Protein AF-0000000078789171 (afdb_homodimer)

Organism: NCBI:txid997887

Radius of gyration: 24.93 Å; Cα contacts (8 Å, |Δi|>4): 559; chains: 2; bounding box: 78×64×75 Å

Sequence (296 aa):
MAINYVVTKKVDTTKGETNVRYYATTRALQKKPVDSAEIARQLAEKSSLQDGDVMSVLVQLSGVIAEHLHQGRTVSIDGLGNFFPTITSKGVEKPEECTADKVWVARIGFKSAPAFLKKIRMKTKFLSIQLREQKKANTQKKNTPGNIMAINYVVTKKVDTTKGETNVRYYATTRALQKKPVDSAEIARQLAEKSSLQDGDVMSVLVQLSGVIAEHLHQGRTVSIDGLGNFFPTITSKGVEKPEECTADKVWVARIGFKSAPAFLKKIRMKTKFLSIQLREQKKANTQKKNTPGNI

Secondary structure (DSSP, 8-state):
-EEEEEEEEEEE-TTSS-EEEEEEEE-S-----B-HHHHHHHHHHTSSS-HHHHHHHHHHHHHHHHHHHTTT--EEETTTEEEEEEEEE--BSSGGG--GGGEEEEEEEEEE-HHHHHHHHHH-EEEESHHHHHHHHHHHHHTS----/-EEEEEEEEEEE-TTSS-EEEEEEEE-S-----B-HHHHHHHHHHTSSS-HHHHHHHHHHHHHHHHHHHTTT--EEETTTEEEEEEEEE--BSSGGG--GGGEEEEEEEEEE-HHHHHHHHHH-EEEESHHHHHHHHHHHHHTS----

Foldseek 3Di:
DAQEWEKDWDWDCPVVDTDIDIDIDRDPPDDDDDDLLNVLVVVVVVDVDDSVVSSVCVVCVVVVCVVQQVVQDWDDDPQFWIKHWDKDFDDDDDPVPTDPVGMDTPDIDTDTDPVNVVVCVVPHHYDYPVVVVVVVVVVVVVPPPPDD/DAQEWEKDWDWDCPVVDTDIDIDIDRDDDDDDDDDLQNVLCVVVVVDVDDSVVSSVCVVCVVVVCVVQQVVQDWDDDPQFWIKHWDKDFDDDDDPVPTDPVGMDTPDIDTDTDPVNVVVCVVPHHYDYPVVVVVVVVVVVVVPPPPDD

pLDDT: mean 85.46, std 16.35, range [28.69, 97.69]

Solvent-accessible surface area (backbone atoms only — not comparable to full-atom values): 15828 Å² total; per-residue (Å²): 109,49,27,52,28,33,78,42,83,42,79,43,56,84,81,78,47,81,43,66,34,21,29,44,34,68,50,71,86,56,48,77,64,42,46,41,66,60,51,18,44,55,49,19,73,74,47,96,48,50,46,69,58,42,40,49,50,53,49,48,43,34,58,59,52,40,62,41,31,25,41,41,17,36,41,34,41,56,61,38,26,35,38,31,64,34,48,32,42,58,74,27,82,44,66,87,68,61,44,58,91,49,47,46,66,71,45,58,42,54,46,59,26,68,70,41,52,49,56,27,49,74,63,42,40,61,41,65,51,58,65,50,52,52,51,50,52,56,56,54,63,64,64,56,75,77,83,124,108,48,26,55,31,34,79,43,83,43,79,43,56,85,81,79,47,81,43,68,33,22,29,44,33,67,59,78,90,62,50,77,64,42,45,42,68,59,50,18,46,55,50,19,74,74,48,96,47,49,44,69,59,42,40,50,52,54,49,48,44,34,58,60,53,38,64,42,31,25,40,40,18,37,41,34,40,56,63,38,26,35,38,32,63,36,48,32,43,58,73,27,82,44,66,87,68,61,43,57,90,47,47,47,66,69,46,58,43,56,48,59,28,67,70,41,51,50,56,28,50,74,63,40,40,60,40,65,52,59,65,50,51,53,51,49,51,55,56,56,63,64,65,56,73,76,83,127

Nearest PDB structures (foldseek):
  5lvt-assembly2_B  TM=7.810E-01  e=2.589E-05  Lactococcus lactis subsp. lactis Il1403
  6n2l-assembly1_A-2  TM=8.185E-01  e=1.361E-04  Burkholderia ambifaria MC40-6
  1p78-assembly1_B  TM=7.769E-01  e=1.873E-04  Anabaena sp.
  1hue-assembly1_B  TM=7.253E-01  e=1.987E-03  Geobacillus stearothermophilus
  3rhi-assembly1_B  TM=7.033E-01  e=2.565E-03  Bacillus anthracis str. Sterne

Structure (mmCIF, N/CA/C/O backbone):
data_AF-0000000078789171-model_v1
#
loop_
_entity.id
_entity.type
_entity.pdbx_description
1 polymer 'HU domain-containing protein'
#
loop_
_atom_site.group_PDB
_atom_site.id
_atom_site.type_symbol
_atom_site.label_atom_id
_atom_site.label_alt_id
_atom_site.label_comp_id
_atom_site.label_asym_id
_atom_site.label_entity_id
_atom_site.label_seq_id
_atom_site.pdbx_PDB_ins_code
_atom_site.Cartn_x
_atom_site.Cartn_y
_atom_site.Cartn_z
_atom_site.occupancy
_atom_site.B_iso_or_equiv
_atom_site.auth_seq_id
_atom_site.auth_comp_id
_atom_site.auth_asym_id
_atom_site.auth_atom_id
_atom_site.pdbx_PDB_model_num
ATOM 1 N N . MET A 1 1 ? 21.859 -1.456 -10.164 1 76.5 1 MET A N 1
ATOM 2 C CA . MET A 1 1 ? 20.969 -0.372 -10.586 1 76.5 1 MET A CA 1
ATOM 3 C C . MET A 1 1 ? 20.531 0.466 -9.391 1 76.5 1 MET A C 1
ATOM 5 O O . MET A 1 1 ? 20.578 0.003 -8.25 1 76.5 1 MET A O 1
ATOM 9 N N . ALA A 1 2 ? 20.422 1.861 -9.578 1 85.06 2 ALA A N 1
ATOM 10 C CA . ALA A 1 2 ? 20.219 2.799 -8.477 1 85.06 2 ALA A CA 1
ATOM 11 C C . ALA A 1 2 ? 18.859 3.502 -8.594 1 85.06 2 ALA A C 1
ATOM 13 O O . ALA A 1 2 ? 18.281 3.557 -9.68 1 85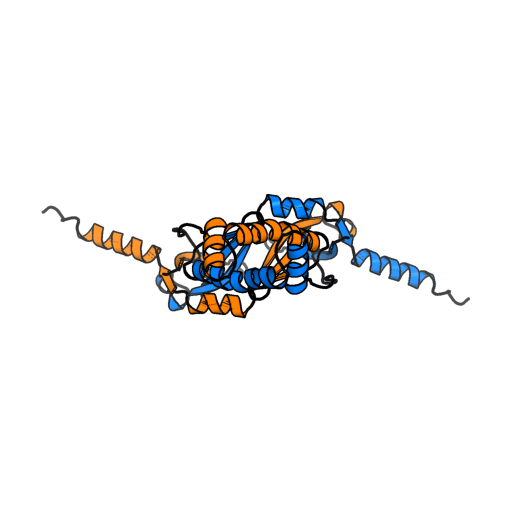.06 2 ALA A O 1
ATOM 14 N N . ILE A 1 3 ? 18.328 3.854 -7.516 1 89 3 ILE A N 1
ATOM 15 C CA . ILE A 1 3 ? 17.156 4.723 -7.477 1 89 3 ILE A CA 1
ATOM 16 C C . ILE A 1 3 ? 17.594 6.184 -7.57 1 89 3 ILE A C 1
ATOM 18 O O . ILE A 1 3 ? 18.453 6.633 -6.797 1 89 3 ILE A O 1
ATOM 22 N N . ASN A 1 4 ? 16.953 6.836 -8.469 1 86.81 4 ASN A N 1
ATOM 23 C CA . ASN A 1 4 ? 17.266 8.25 -8.633 1 86.81 4 ASN A CA 1
ATOM 24 C C . ASN A 1 4 ? 16.5 9.117 -7.625 1 86.81 4 ASN A C 1
ATOM 26 O O . ASN A 1 4 ? 15.336 8.859 -7.336 1 86.81 4 ASN A O 1
ATOM 30 N N . TYR A 1 5 ? 17.281 10.133 -7.18 1 88.62 5 TYR A N 1
ATOM 31 C CA . TYR A 1 5 ? 16.609 11.047 -6.27 1 88.62 5 TYR A CA 1
ATOM 32 C C . TYR A 1 5 ? 16.984 12.492 -6.562 1 88.62 5 TYR A C 1
ATOM 34 O O . TYR A 1 5 ? 18 12.758 -7.203 1 88.62 5 TYR A O 1
ATOM 42 N N . VAL A 1 6 ? 16.047 13.406 -6.184 1 88.31 6 VAL A N 1
ATOM 43 C CA . VAL A 1 6 ? 16.281 14.844 -6.25 1 88.31 6 VAL A CA 1
ATOM 44 C C . VAL A 1 6 ? 16.172 15.453 -4.852 1 88.31 6 VAL A C 1
ATOM 46 O O . VAL A 1 6 ? 15.523 14.883 -3.971 1 88.31 6 VAL A O 1
ATOM 49 N N . VAL A 1 7 ? 16.891 16.547 -4.746 1 90.06 7 VAL A N 1
ATOM 50 C CA . VAL A 1 7 ? 16.859 17.234 -3.455 1 90.06 7 VAL A CA 1
ATOM 51 C C . VAL A 1 7 ? 15.789 18.312 -3.461 1 90.06 7 VAL A C 1
ATOM 53 O O . VAL A 1 7 ? 15.734 19.141 -4.367 1 90.06 7 VAL A O 1
ATOM 56 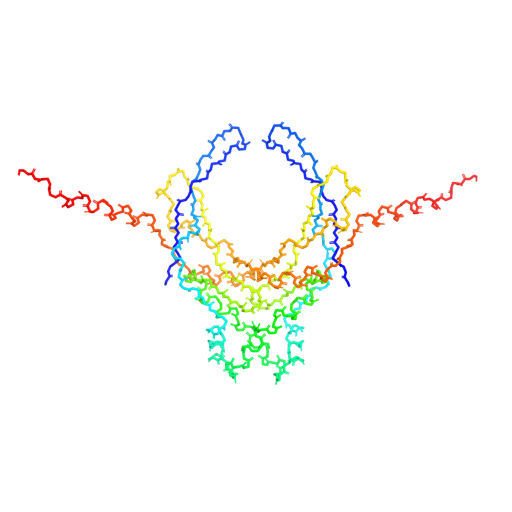N N . THR A 1 8 ? 14.891 18.203 -2.436 1 90.88 8 THR A N 1
ATOM 57 C CA . THR A 1 8 ? 13.773 19.141 -2.357 1 90.88 8 THR A CA 1
ATOM 58 C C . THR A 1 8 ? 13.805 19.906 -1.041 1 90.88 8 THR A C 1
ATOM 60 O O . THR A 1 8 ? 14.195 19.359 -0.006 1 90.88 8 THR A O 1
ATOM 63 N N . LYS A 1 9 ? 13.359 21.156 -1.146 1 90.25 9 LYS A N 1
ATOM 64 C CA . LYS A 1 9 ? 13.297 22.047 0.007 1 90.25 9 LYS A CA 1
ATOM 65 C C . LYS A 1 9 ? 11.969 21.906 0.744 1 90.25 9 LYS A C 1
ATOM 67 O O . LYS A 1 9 ? 10.906 21.891 0.122 1 90.25 9 LYS A O 1
ATOM 72 N N . LYS A 1 10 ? 12.102 21.688 2.047 1 89.25 10 LYS A N 1
ATOM 73 C CA . LYS A 1 10 ? 10.914 21.672 2.893 1 89.25 10 LYS A CA 1
ATOM 74 C C . LYS A 1 10 ? 10.914 22.844 3.871 1 89.25 10 LYS A C 1
ATOM 76 O O . LYS A 1 10 ? 11.898 23.047 4.586 1 89.25 10 LYS A O 1
ATOM 81 N N . VAL A 1 11 ? 9.844 23.578 3.875 1 88.62 11 VAL A N 1
ATOM 82 C CA . VAL A 1 11 ? 9.727 24.734 4.754 1 88.62 11 VAL A CA 1
ATOM 83 C C . VAL A 1 11 ? 8.719 24.438 5.863 1 88.62 11 VAL A C 1
ATOM 85 O O . VAL A 1 11 ? 7.566 24.109 5.586 1 88.62 11 VAL A O 1
ATOM 88 N N . ASP A 1 12 ? 9.18 24.422 7.02 1 81.31 12 ASP A N 1
ATOM 89 C CA . ASP A 1 12 ? 8.328 24.188 8.18 1 81.31 12 ASP A CA 1
ATOM 90 C C . ASP A 1 12 ? 8.133 25.484 8.977 1 81.31 12 ASP A C 1
ATOM 92 O O . ASP A 1 12 ? 9.086 26.031 9.516 1 81.31 12 ASP A O 1
ATOM 96 N N . THR A 1 13 ? 6.855 25.969 9.117 1 79.44 13 THR A N 1
ATOM 97 C CA . THR A 1 13 ? 6.551 27.234 9.797 1 79.44 13 THR A CA 1
ATOM 98 C C . THR A 1 13 ? 5.715 26.969 11.047 1 79.44 13 THR A C 1
ATOM 100 O O . THR A 1 13 ? 5.129 27.906 11.609 1 79.44 13 THR A O 1
ATOM 103 N N . THR A 1 14 ? 5.547 25.766 11.367 1 71.69 14 THR A N 1
ATOM 104 C CA . THR A 1 14 ? 4.617 25.406 12.43 1 71.69 14 THR A CA 1
ATOM 105 C C . THR A 1 14 ? 5.023 26.047 13.75 1 71.69 14 THR A C 1
ATOM 107 O O . THR A 1 14 ? 4.172 26.375 14.578 1 71.69 14 THR A O 1
ATOM 110 N N . LYS A 1 15 ? 6.258 26.219 14.172 1 68.25 15 LYS A N 1
ATOM 111 C CA . LYS A 1 15 ? 6.652 26.703 15.492 1 68.25 15 LYS A CA 1
ATOM 112 C C . LYS A 1 15 ? 6.965 28.188 15.477 1 68.25 15 LYS A C 1
ATOM 114 O O . LYS A 1 15 ? 7.699 28.688 16.328 1 68.25 15 LYS A O 1
ATOM 119 N N . GLY A 1 16 ? 6.332 28.844 14.555 1 69.88 16 GLY A N 1
ATOM 120 C CA . GLY A 1 16 ? 6.578 30.281 14.539 1 69.88 16 GLY A CA 1
ATOM 121 C C . GLY A 1 16 ? 7.852 30.656 13.805 1 69.88 16 GLY A C 1
ATOM 122 O O . GLY A 1 16 ? 7.984 31.781 13.328 1 69.88 16 GLY A O 1
ATOM 123 N N . GLU A 1 17 ? 8.781 29.797 13.906 1 76.62 17 GLU A N 1
ATOM 124 C CA . GLU A 1 17 ? 10.008 30.062 13.164 1 76.62 17 GLU A CA 1
ATOM 125 C C . GLU A 1 17 ? 10.047 29.266 11.859 1 76.62 17 GLU A C 1
ATOM 127 O O . GLU A 1 17 ? 9.5 28.156 11.789 1 76.62 17 GLU A O 1
ATOM 132 N N . THR A 1 18 ? 10.492 29.984 10.844 1 83 18 THR A N 1
ATOM 133 C CA . THR A 1 18 ? 10.633 29.312 9.555 1 83 18 THR A CA 1
ATOM 134 C C . THR A 1 18 ? 11.883 28.438 9.547 1 83 18 THR A C 1
ATOM 136 O O . THR A 1 18 ? 13 28.938 9.672 1 83 18 THR A O 1
ATOM 139 N N . ASN A 1 19 ? 11.695 27.172 9.664 1 86.88 19 ASN A N 1
ATOM 140 C CA . ASN A 1 19 ? 12.805 26.219 9.539 1 86.88 19 ASN A CA 1
ATOM 141 C C . ASN A 1 19 ? 12.828 25.562 8.164 1 86.88 19 ASN A C 1
ATOM 143 O O . ASN A 1 19 ? 11.812 25.047 7.699 1 86.88 19 ASN A O 1
ATOM 147 N N . VAL A 1 20 ? 14.008 25.828 7.477 1 89.88 20 VAL A N 1
ATOM 148 C CA . VAL A 1 20 ? 14.164 25.281 6.133 1 89.88 20 VAL A CA 1
ATOM 149 C C . VAL A 1 20 ? 15.086 24.062 6.168 1 89.88 20 VAL A C 1
ATOM 151 O O . VAL A 1 20 ? 16.172 24.125 6.742 1 89.88 20 VAL A O 1
ATOM 154 N N . ARG A 1 21 ? 14.547 22.938 5.648 1 93.06 21 ARG A N 1
ATOM 155 C CA . ARG A 1 21 ? 15.375 21.75 5.512 1 93.06 21 ARG A CA 1
ATOM 156 C C . ARG A 1 21 ? 15.266 21.172 4.105 1 93.06 21 ARG A C 1
ATOM 158 O O . ARG A 1 21 ? 14.297 21.422 3.393 1 93.06 21 ARG A O 1
ATOM 165 N N . TYR A 1 22 ? 16.375 20.453 3.762 1 92.44 22 TYR A N 1
ATOM 166 C CA . TYR A 1 22 ? 16.438 19.797 2.459 1 92.44 22 TYR A CA 1
ATOM 167 C C . TYR A 1 22 ? 16.422 18.281 2.605 1 92.44 22 TYR A C 1
ATOM 169 O O . TYR A 1 22 ? 17.062 17.734 3.502 1 92.44 22 TYR A O 1
ATOM 177 N N . TYR A 1 23 ? 15.609 17.656 1.708 1 92.88 23 TYR A N 1
ATOM 178 C CA . TYR A 1 23 ? 15.461 16.203 1.767 1 92.88 23 TYR A CA 1
ATOM 179 C C . TYR A 1 23 ? 15.438 15.602 0.367 1 92.88 23 TYR A C 1
ATOM 181 O O . TYR A 1 23 ? 15.188 16.312 -0.615 1 92.88 23 TYR A O 1
ATOM 189 N N . ALA A 1 24 ? 15.734 14.312 0.417 1 90.56 24 ALA A N 1
ATOM 190 C CA . ALA A 1 24 ? 15.664 13.562 -0.839 1 90.56 24 ALA A CA 1
ATOM 191 C C . ALA A 1 24 ? 14.234 13.156 -1.16 1 90.56 24 ALA A C 1
ATOM 193 O O . ALA A 1 24 ? 13.484 12.742 -0.272 1 90.56 24 ALA A O 1
ATOM 194 N N . THR A 1 25 ? 13.852 13.352 -2.348 1 85.94 25 THR A N 1
ATOM 195 C CA . THR A 1 25 ? 12.555 12.891 -2.824 1 85.94 25 THR A CA 1
ATOM 196 C C . THR A 1 25 ? 12.703 12.07 -4.102 1 85.94 25 THR A C 1
ATOM 198 O O . THR A 1 25 ? 13.656 12.266 -4.859 1 85.94 25 THR A O 1
ATOM 201 N N . THR A 1 26 ? 11.758 11.016 -4.012 1 73 26 THR A N 1
ATOM 202 C CA . THR A 1 26 ? 11.805 10.148 -5.18 1 73 26 THR A CA 1
ATOM 203 C C . THR A 1 26 ? 11.344 10.898 -6.43 1 73 26 THR A C 1
ATOM 205 O O . THR A 1 26 ? 10.352 11.625 -6.395 1 73 26 THR A O 1
ATOM 208 N N . ARG A 1 27 ? 12.25 11.422 -7.207 1 61.06 27 ARG A N 1
ATOM 209 C CA . ARG A 1 27 ? 11.789 11.969 -8.477 1 61.06 27 ARG A CA 1
ATOM 210 C C . ARG A 1 27 ? 11.625 10.859 -9.516 1 61.06 27 ARG A C 1
ATOM 212 O O . ARG A 1 27 ? 12.195 9.781 -9.375 1 61.06 27 ARG A O 1
ATOM 219 N N . ALA A 1 28 ? 10.883 11.18 -10.703 1 51.56 28 ALA A N 1
ATOM 220 C CA . ALA A 1 28 ? 10.312 10.609 -11.922 1 51.56 28 ALA A CA 1
ATOM 221 C C . ALA A 1 28 ? 11.305 9.68 -12.609 1 51.56 28 ALA A C 1
ATOM 223 O O . ALA A 1 28 ? 11 9.094 -13.656 1 51.56 28 ALA A O 1
ATOM 224 N N . LEU A 1 29 ? 12.594 9.953 -12.734 1 52.91 29 LEU A N 1
ATOM 225 C CA . LEU A 1 29 ? 12.953 9.227 -13.945 1 52.91 29 LEU A CA 1
ATOM 226 C C . LEU A 1 29 ? 12.711 7.73 -13.766 1 52.91 29 LEU A C 1
ATOM 228 O O . LEU A 1 29 ? 13.508 7.039 -13.133 1 52.91 29 LEU A O 1
ATOM 232 N N . GLN A 1 30 ? 11.352 7.5 -13.477 1 57 30 GLN A N 1
ATOM 233 C CA . GLN A 1 30 ? 10.93 6.129 -13.211 1 57 30 GLN A CA 1
ATOM 234 C C . GLN A 1 30 ? 11.344 5.195 -14.344 1 57 30 GLN A C 1
ATOM 236 O O . GLN A 1 30 ? 11.211 5.535 -15.516 1 57 30 GLN A O 1
ATOM 241 N N . LYS A 1 31 ? 12.305 4.387 -14.047 1 71.62 31 LYS A N 1
ATOM 242 C CA . LYS A 1 31 ? 12.562 3.262 -14.945 1 71.62 31 LYS A CA 1
ATOM 243 C C . LYS A 1 31 ? 11.258 2.637 -15.43 1 71.62 31 LYS A C 1
ATOM 245 O O . LYS A 1 31 ? 10.188 2.91 -14.883 1 71.62 31 LYS A O 1
ATOM 250 N N . LYS A 1 32 ? 11.367 2.041 -16.641 1 82.5 32 LYS A N 1
ATOM 251 C CA . LYS A 1 32 ? 10.203 1.387 -17.234 1 82.5 32 LYS A CA 1
ATOM 252 C C . LYS A 1 32 ? 9.477 0.51 -16.219 1 82.5 32 LYS A C 1
ATOM 254 O O . LYS A 1 32 ? 10.102 -0.319 -15.555 1 82.5 32 LYS A O 1
ATOM 259 N N . PRO A 1 33 ? 8.289 0.753 -16.016 1 90.81 33 PRO A N 1
ATOM 260 C CA . PRO A 1 33 ? 7.512 -0.101 -15.117 1 90.81 33 PRO A CA 1
ATOM 261 C C . PRO A 1 33 ? 7.469 -1.557 -15.578 1 90.81 33 PRO A C 1
ATOM 263 O O . PRO A 1 33 ? 7.719 -1.848 -16.75 1 90.81 33 PRO A O 1
ATOM 266 N N . VAL A 1 34 ? 7.258 -2.408 -14.672 1 95.62 34 VAL A N 1
ATOM 267 C CA . VAL A 1 34 ? 7.109 -3.836 -14.93 1 95.62 34 VAL A CA 1
ATOM 268 C C . VAL A 1 34 ? 5.645 -4.238 -14.766 1 95.62 34 VAL A C 1
ATOM 270 O O . VAL A 1 34 ? 5 -3.881 -13.781 1 95.62 34 VAL A O 1
ATOM 273 N N . ASP A 1 35 ? 5.191 -5.027 -15.766 1 96.5 35 ASP A N 1
ATOM 274 C CA . ASP A 1 35 ? 3.771 -5.367 -15.719 1 96.5 35 ASP A CA 1
ATOM 275 C C . ASP A 1 35 ? 3.566 -6.809 -15.266 1 96.5 35 ASP A C 1
ATOM 277 O O . ASP A 1 35 ? 4.535 -7.535 -15.031 1 96.5 35 ASP A O 1
ATOM 281 N N . SER A 1 36 ? 2.312 -7.16 -15.203 1 96.5 36 SER A N 1
ATOM 282 C CA . SER A 1 36 ? 1.938 -8.477 -14.695 1 96.5 36 SER A CA 1
ATOM 283 C C . SER A 1 36 ? 2.463 -9.586 -15.602 1 96.5 36 SER A C 1
ATOM 285 O O . SER A 1 36 ? 2.805 -10.672 -15.125 1 96.5 36 SER A O 1
ATOM 287 N N . ALA A 1 37 ? 2.453 -9.32 -16.859 1 96.94 37 ALA A N 1
ATOM 288 C CA . ALA A 1 37 ? 2.93 -10.328 -17.812 1 96.94 37 ALA A CA 1
ATOM 289 C C . ALA A 1 37 ? 4.395 -10.672 -17.547 1 96.94 37 ALA A C 1
ATOM 291 O O . ALA A 1 37 ? 4.777 -11.844 -17.547 1 96.94 37 ALA A O 1
ATOM 292 N N . GLU A 1 38 ? 5.176 -9.641 -17.375 1 97 38 GLU A N 1
ATOM 293 C CA . GLU A 1 38 ? 6.59 -9.844 -17.078 1 97 38 GLU A CA 1
ATOM 294 C C . GLU A 1 38 ? 6.773 -10.562 -15.75 1 97 38 GLU A C 1
ATOM 296 O O . GLU A 1 38 ? 7.602 -11.469 -15.641 1 97 38 GLU A O 1
ATOM 301 N N . ILE A 1 39 ? 5.996 -10.172 -14.805 1 97.62 39 ILE A N 1
ATOM 302 C CA . ILE A 1 39 ? 6.062 -10.797 -13.492 1 97.62 39 ILE A CA 1
ATOM 303 C C . ILE A 1 39 ? 5.66 -12.266 -13.594 1 97.62 39 ILE A C 1
ATOM 305 O O . ILE A 1 39 ? 6.32 -13.141 -13.023 1 97.62 39 ILE A O 1
ATOM 309 N N . ALA A 1 40 ? 4.629 -12.5 -14.336 1 97.44 40 ALA A N 1
ATOM 310 C CA . ALA A 1 40 ? 4.16 -13.867 -14.516 1 97.44 40 ALA A CA 1
ATOM 311 C C . ALA A 1 40 ? 5.238 -14.734 -15.172 1 97.44 40 ALA A C 1
ATOM 313 O O . ALA A 1 40 ? 5.457 -15.875 -14.758 1 97.44 40 ALA A O 1
ATOM 314 N N . ARG A 1 41 ? 5.855 -14.211 -16.125 1 97.62 41 ARG A N 1
ATOM 315 C CA . ARG A 1 41 ? 6.922 -14.938 -16.812 1 97.62 41 ARG A CA 1
ATOM 316 C C . ARG A 1 41 ? 8.055 -15.273 -15.852 1 97.62 41 ARG A C 1
ATOM 318 O O . ARG A 1 41 ? 8.547 -16.406 -15.836 1 97.62 41 ARG A O 1
ATOM 325 N N . GLN A 1 42 ? 8.453 -14.391 -15.117 1 97.69 42 GLN A N 1
ATOM 326 C CA . GLN A 1 42 ? 9.539 -14.594 -14.172 1 97.69 42 GLN A CA 1
ATOM 327 C C . GLN A 1 42 ? 9.156 -15.617 -13.102 1 97.69 42 GLN A C 1
ATOM 329 O O . GLN A 1 42 ? 9.969 -16.453 -12.719 1 97.69 42 GLN A O 1
ATOM 334 N N . LEU A 1 43 ? 7.934 -15.484 -12.648 1 97.06 43 LEU A N 1
ATOM 335 C CA . LEU A 1 43 ? 7.461 -16.438 -11.656 1 97.06 43 LEU A CA 1
ATOM 336 C C . LEU A 1 43 ? 7.406 -17.844 -12.234 1 97.06 43 LEU A C 1
ATOM 338 O O . LEU A 1 43 ? 7.734 -18.828 -11.555 1 97.06 43 LEU A O 1
ATOM 342 N N . ALA A 1 44 ? 6.922 -17.938 -13.43 1 96.75 44 ALA A N 1
ATOM 343 C CA . ALA A 1 44 ? 6.863 -19.234 -14.109 1 96.75 44 ALA A CA 1
ATOM 344 C C . ALA A 1 44 ? 8.25 -19.859 -14.234 1 96.75 44 ALA A C 1
ATOM 346 O O . ALA A 1 44 ? 8.414 -21.062 -14.062 1 96.75 44 ALA A O 1
ATOM 347 N N . GLU A 1 45 ? 9.219 -19.031 -14.5 1 96.31 45 GLU A N 1
ATOM 348 C CA . GLU A 1 45 ? 10.594 -19.5 -14.625 1 96.31 45 GLU A CA 1
ATOM 349 C C . GLU A 1 45 ? 11.109 -20.062 -13.305 1 96.31 45 GLU A C 1
ATOM 351 O O . GLU A 1 45 ? 11.992 -20.922 -13.289 1 96.31 45 GLU A O 1
ATOM 356 N N . LYS A 1 46 ? 10.531 -19.672 -12.25 1 94.38 46 LYS A N 1
ATOM 357 C CA . LYS A 1 46 ? 10.984 -20.078 -10.922 1 94.38 46 LYS A CA 1
ATOM 358 C C . LYS A 1 46 ? 10.078 -21.156 -10.336 1 94.38 46 LYS A C 1
ATOM 360 O O . LYS A 1 46 ? 10.188 -21.484 -9.148 1 94.38 46 LYS A O 1
ATOM 365 N N . SER A 1 47 ? 9.164 -21.562 -11.125 1 92.75 47 SER A N 1
ATOM 366 C CA . SER A 1 47 ? 8.211 -22.547 -10.641 1 92.75 47 SER A CA 1
ATOM 367 C C . SER A 1 47 ? 8.023 -23.672 -11.641 1 92.75 47 SER A C 1
ATOM 369 O O . SER A 1 47 ? 8.68 -23.719 -12.68 1 92.75 47 SER A O 1
ATOM 371 N N . SER A 1 48 ? 7.145 -24.625 -11.242 1 92.94 48 SER A N 1
ATOM 372 C CA . SER A 1 48 ? 6.793 -25.719 -12.148 1 92.94 48 SER A CA 1
ATOM 373 C C . SER A 1 48 ? 5.543 -25.375 -12.953 1 92.94 48 SER A C 1
ATOM 375 O O . SER A 1 48 ? 4.996 -26.234 -13.648 1 92.94 48 SER A O 1
ATOM 377 N N . LEU A 1 49 ? 5.18 -24.156 -12.922 1 96 49 LEU A N 1
ATOM 378 C CA . LEU A 1 49 ? 3.932 -23.75 -13.562 1 96 49 LEU A CA 1
ATOM 379 C C . LEU A 1 49 ? 4.203 -23.062 -14.891 1 96 49 LEU A C 1
ATOM 381 O O . LEU A 1 49 ? 5.293 -22.516 -15.109 1 96 49 LEU A O 1
ATOM 385 N N . GLN A 1 50 ? 3.188 -23.062 -15.695 1 95.69 50 GLN A N 1
ATOM 386 C CA . GLN A 1 50 ? 3.268 -22.328 -16.953 1 95.69 50 GLN A CA 1
ATOM 387 C C . GLN A 1 50 ? 2.846 -20.875 -16.766 1 95.69 50 GLN A C 1
ATOM 389 O O . GLN A 1 50 ? 2.178 -20.531 -15.797 1 95.69 50 GLN A O 1
ATOM 394 N N . ASP A 1 51 ? 3.256 -20.062 -17.734 1 95.38 51 ASP A N 1
ATOM 395 C CA . ASP A 1 51 ? 2.975 -18.641 -17.703 1 95.38 51 ASP A CA 1
ATOM 396 C C . ASP A 1 51 ? 1.479 -18.375 -17.547 1 95.38 51 ASP A C 1
ATOM 398 O O . ASP A 1 51 ? 1.077 -17.531 -16.734 1 95.38 51 ASP A O 1
ATOM 402 N N . GLY A 1 52 ? 0.708 -19.109 -18.281 1 94.69 52 GLY A N 1
ATOM 403 C CA . GLY A 1 52 ? -0.736 -18.953 -18.234 1 94.69 52 GLY A CA 1
ATOM 404 C C . GLY A 1 52 ? -1.326 -19.219 -16.875 1 94.69 52 GLY A C 1
ATOM 405 O O . GLY A 1 52 ? -2.25 -18.531 -16.438 1 94.69 52 GLY A O 1
ATOM 406 N N . ASP A 1 53 ? -0.813 -20.297 -16.203 1 95.06 53 ASP A N 1
ATOM 407 C CA . ASP A 1 53 ? -1.278 -20.656 -14.859 1 95.06 53 ASP A CA 1
ATOM 408 C C . ASP A 1 53 ? -0.966 -19.547 -13.859 1 95.06 53 ASP A C 1
ATOM 410 O O . ASP A 1 53 ? -1.826 -19.156 -13.062 1 95.06 53 ASP A O 1
ATOM 414 N N . VAL A 1 54 ? 0.266 -19.016 -13.898 1 96.44 54 VAL A N 1
ATOM 415 C CA . VAL A 1 54 ? 0.693 -17.953 -12.977 1 96.44 54 VAL A CA 1
ATOM 416 C C . VAL A 1 54 ? -0.13 -16.703 -13.219 1 96.44 54 VAL A C 1
ATOM 418 O O . VAL A 1 54 ? -0.604 -16.062 -12.266 1 96.44 54 VAL A O 1
ATOM 421 N N . MET A 1 55 ? -0.332 -16.422 -14.453 1 95.12 55 MET A N 1
ATOM 422 C CA . MET A 1 55 ? -1.119 -15.234 -14.797 1 95.12 55 MET A CA 1
ATOM 423 C C . MET A 1 55 ? -2.539 -15.352 -14.25 1 95.12 55 MET A C 1
ATOM 425 O O . MET A 1 55 ? -3.1 -14.375 -13.75 1 95.12 55 MET A O 1
ATOM 429 N N . SER A 1 56 ? -3.068 -16.438 -14.367 1 94.25 56 SER A N 1
ATOM 430 C CA . SER A 1 56 ? -4.41 -16.672 -13.844 1 94.25 56 SER A CA 1
ATOM 431 C C . SER A 1 56 ? -4.473 -16.406 -12.344 1 94.25 56 SER A C 1
ATOM 433 O O . SER A 1 56 ? -5.41 -15.773 -11.852 1 94.25 56 SER A O 1
ATOM 435 N N . VAL A 1 57 ? -3.52 -16.891 -11.609 1 95.44 57 VAL A N 1
ATOM 436 C CA . VAL A 1 57 ? -3.455 -16.688 -10.164 1 95.44 57 VAL A CA 1
ATOM 437 C C . VAL A 1 57 ? -3.359 -15.195 -9.859 1 95.44 57 VAL A C 1
ATOM 439 O O . VAL A 1 57 ? -4.094 -14.68 -9.008 1 95.44 57 VAL A O 1
ATOM 442 N N . LEU A 1 58 ? -2.498 -14.461 -10.57 1 95.25 58 LEU A N 1
ATOM 443 C CA . LEU A 1 58 ? -2.277 -13.039 -10.305 1 95.25 58 LEU A CA 1
ATOM 444 C C . LEU A 1 58 ? -3.545 -12.234 -10.57 1 95.25 58 LEU A C 1
ATOM 446 O O . LEU A 1 58 ? -3.896 -11.344 -9.789 1 95.25 58 LEU A O 1
ATOM 450 N N . VAL A 1 59 ? -4.199 -12.609 -11.555 1 91.94 59 VAL A N 1
ATOM 451 C CA . VAL A 1 59 ? -5.395 -11.867 -11.938 1 91.94 59 VAL A CA 1
ATOM 452 C C . VAL A 1 59 ? -6.52 -12.148 -10.945 1 91.94 59 VAL A C 1
ATOM 454 O O . VAL A 1 59 ? -7.305 -11.258 -10.617 1 91.94 59 VAL A O 1
ATOM 457 N N . GLN A 1 60 ? -6.637 -13.367 -10.492 1 95.56 60 GLN A N 1
ATOM 458 C CA . GLN A 1 60 ? -7.699 -13.75 -9.562 1 95.56 60 GLN A CA 1
ATOM 459 C C . GLN A 1 60 ? -7.41 -13.234 -8.156 1 95.56 60 GLN A C 1
ATOM 461 O O . GLN A 1 60 ? -8.32 -13.109 -7.336 1 95.56 60 GLN A O 1
ATOM 466 N N . LEU A 1 61 ? -6.195 -13 -7.902 1 96.69 61 LEU A N 1
ATOM 467 C CA . LEU A 1 61 ? -5.766 -12.594 -6.57 1 96.69 61 LEU A CA 1
ATOM 468 C C . LEU A 1 61 ? -6.535 -11.367 -6.098 1 96.69 61 LEU A C 1
ATOM 470 O O . LEU A 1 61 ? -7.016 -11.328 -4.961 1 96.69 61 LEU A O 1
ATOM 474 N N . SER A 1 62 ? -6.672 -10.398 -6.965 1 96.38 62 SER A N 1
ATOM 475 C CA . SER A 1 62 ? -7.348 -9.156 -6.59 1 96.38 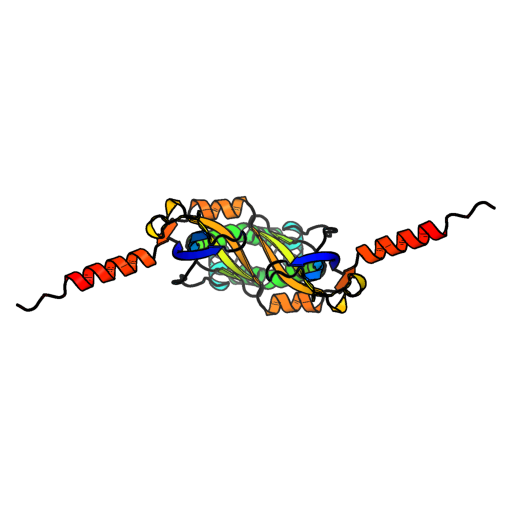62 SER A CA 1
ATOM 476 C C . SER A 1 62 ? -8.781 -9.422 -6.148 1 96.38 62 SER A C 1
ATOM 478 O O . SER A 1 62 ? -9.266 -8.812 -5.188 1 96.38 62 SER A O 1
ATOM 480 N N . GLY A 1 63 ? -9.438 -10.312 -6.867 1 96 63 GLY A N 1
ATOM 481 C CA . GLY A 1 63 ? -10.812 -10.641 -6.512 1 96 63 GLY A CA 1
ATOM 482 C C . GLY A 1 63 ? -10.93 -11.281 -5.137 1 96 63 GLY A C 1
ATOM 483 O O . GLY A 1 63 ? -11.82 -10.914 -4.359 1 96 63 GLY A O 1
ATOM 484 N N . VAL A 1 64 ? -10.094 -12.195 -4.859 1 97 64 VAL A N 1
ATOM 485 C CA . VAL A 1 64 ? -10.125 -12.898 -3.578 1 97 64 VAL A CA 1
ATOM 486 C C . VAL A 1 64 ? -9.797 -11.93 -2.447 1 97 64 VAL A C 1
ATOM 488 O O . VAL A 1 64 ? -10.461 -11.93 -1.406 1 97 64 VAL A O 1
ATOM 491 N N . ILE A 1 65 ? -8.805 -11.055 -2.611 1 96.69 65 ILE A N 1
ATOM 492 C CA . ILE A 1 65 ? -8.43 -10.062 -1.608 1 96.69 65 ILE A CA 1
ATOM 493 C C . ILE A 1 65 ? -9.594 -9.102 -1.367 1 96.69 65 ILE A C 1
ATOM 495 O O . ILE A 1 65 ? -9.914 -8.789 -0.22 1 96.69 65 ILE A O 1
ATOM 499 N N . ALA A 1 66 ? -10.219 -8.719 -2.461 1 95.62 66 ALA A N 1
ATOM 500 C CA . ALA A 1 66 ? -11.32 -7.766 -2.373 1 95.62 66 ALA A CA 1
ATOM 501 C C . ALA A 1 66 ? -12.453 -8.312 -1.517 1 95.62 66 ALA A C 1
ATOM 503 O O . ALA A 1 66 ? -13.094 -7.57 -0.772 1 95.62 66 ALA A O 1
ATOM 504 N N . GLU A 1 67 ? -12.672 -9.562 -1.595 1 94.06 67 GLU A N 1
ATOM 505 C CA . GLU A 1 67 ? -13.75 -10.195 -0.852 1 94.06 67 GLU A CA 1
ATOM 506 C C . GLU A 1 67 ? -13.547 -10.055 0.654 1 94.06 67 GLU A C 1
ATOM 508 O O . GLU A 1 67 ? -14.516 -9.945 1.41 1 94.06 67 GLU A O 1
ATOM 513 N N . HIS A 1 68 ? -12.406 -10.062 1.042 1 94 68 HIS A N 1
ATOM 514 C CA . HIS A 1 68 ? -12.117 -9.945 2.467 1 94 68 HIS A CA 1
ATOM 515 C C . HIS A 1 68 ? -12.008 -8.484 2.889 1 94 68 HIS A C 1
ATOM 517 O O . HIS A 1 68 ? -12.453 -8.117 3.979 1 94 68 HIS A O 1
ATOM 523 N N . LEU A 1 69 ? -11.477 -7.645 2.07 1 93.19 69 LEU A N 1
ATOM 524 C CA . LEU A 1 69 ? -11.289 -6.238 2.406 1 93.19 69 LEU A CA 1
ATOM 525 C C . LEU A 1 69 ? -12.625 -5.531 2.555 1 93.19 69 LEU A C 1
ATOM 527 O O . LEU A 1 69 ? -12.773 -4.625 3.379 1 93.19 69 LEU A O 1
ATOM 531 N N . HIS A 1 70 ? -13.555 -5.918 1.767 1 90.62 70 HIS A N 1
ATOM 532 C CA . HIS A 1 70 ? -14.844 -5.25 1.866 1 90.62 70 HIS A CA 1
ATOM 533 C C . HIS A 1 70 ? -15.5 -5.504 3.221 1 90.62 70 HIS A C 1
ATOM 535 O O . HIS A 1 70 ? -16.375 -4.754 3.645 1 90.62 70 HIS A O 1
ATOM 541 N N . GLN A 1 71 ? -15.039 -6.562 3.859 1 88.5 71 GLN A N 1
ATOM 542 C CA . GLN A 1 71 ? -15.547 -6.883 5.191 1 88.5 71 GLN A CA 1
ATOM 543 C C . GLN A 1 71 ? -14.703 -6.211 6.273 1 88.5 71 GLN A C 1
ATOM 545 O O . GLN A 1 71 ? -14.922 -6.441 7.465 1 88.5 71 GLN A O 1
ATOM 550 N N . GLY A 1 72 ? -13.719 -5.555 5.824 1 89 72 GLY A N 1
ATOM 551 C CA . GLY A 1 72 ? -12.883 -4.844 6.777 1 89 72 GLY A CA 1
ATOM 552 C C . GLY A 1 72 ? -11.734 -5.684 7.309 1 89 72 GLY A C 1
ATOM 553 O O . GLY A 1 72 ? -11.086 -5.309 8.289 1 89 72 GLY A O 1
ATOM 554 N N . ARG A 1 73 ? -11.531 -6.852 6.719 1 91.31 73 ARG A N 1
ATOM 555 C CA . ARG A 1 73 ? -10.469 -7.738 7.184 1 91.31 73 ARG A CA 1
ATOM 556 C C . ARG A 1 73 ? -9.133 -7.348 6.57 1 91.31 73 ARG A C 1
ATOM 558 O O . ARG A 1 73 ? -9.078 -6.836 5.453 1 91.31 73 ARG A O 1
ATOM 565 N N . THR A 1 74 ? -8.148 -7.629 7.359 1 94.25 74 THR A N 1
ATOM 566 C CA . THR A 1 74 ? -6.781 -7.512 6.855 1 94.25 74 THR A CA 1
ATOM 567 C C . THR A 1 74 ? -6.352 -8.797 6.156 1 94.25 74 THR A C 1
ATOM 569 O O . THR A 1 74 ? -6.594 -9.898 6.66 1 94.25 74 THR A O 1
ATOM 572 N N . VAL A 1 75 ? -5.754 -8.594 5.008 1 96.12 75 VAL A N 1
ATOM 573 C CA . VAL A 1 75 ? -5.246 -9.734 4.254 1 96.12 75 VAL A CA 1
ATOM 574 C C . VAL A 1 75 ? -3.721 -9.727 4.266 1 96.12 75 VAL A C 1
ATOM 576 O O . VAL A 1 75 ? -3.098 -8.742 3.861 1 96.12 75 VAL A O 1
ATOM 579 N N . SER A 1 76 ? -3.203 -10.891 4.648 1 96.5 76 SER A N 1
ATOM 580 C CA . SER A 1 76 ? -1.751 -11.016 4.719 1 96.5 76 SER A CA 1
ATOM 581 C C . SER A 1 76 ? -1.227 -11.984 3.662 1 96.5 76 SER A C 1
ATOM 583 O O . SER A 1 76 ? -1.71 -13.109 3.553 1 96.5 76 SER A O 1
ATOM 585 N N . ILE A 1 77 ? -0.302 -11.508 2.904 1 96.75 77 ILE A N 1
ATOM 586 C CA . ILE A 1 77 ? 0.448 -12.375 1.997 1 96.75 77 ILE A CA 1
ATOM 587 C C . ILE A 1 77 ? 1.861 -12.578 2.533 1 96.75 77 ILE A C 1
ATOM 589 O O . ILE A 1 77 ? 2.623 -11.625 2.686 1 96.75 77 ILE A O 1
ATOM 593 N N . ASP A 1 78 ? 2.145 -13.766 2.713 1 94.81 78 ASP A N 1
ATOM 594 C CA . ASP A 1 78 ? 3.428 -14.102 3.322 1 94.81 78 ASP A CA 1
ATOM 595 C C . ASP A 1 78 ? 4.59 -13.586 2.479 1 94.81 78 ASP A C 1
ATOM 597 O O . ASP A 1 78 ? 4.617 -13.781 1.263 1 94.81 78 ASP A O 1
ATOM 601 N N . GLY A 1 79 ? 5.492 -12.93 3.236 1 95.5 79 GLY A N 1
ATOM 602 C CA . GLY A 1 79 ? 6.688 -12.422 2.578 1 95.5 79 GLY A CA 1
ATOM 603 C C . GLY A 1 79 ? 6.477 -11.086 1.9 1 95.5 79 GLY A C 1
ATOM 604 O O . GLY A 1 79 ? 7.438 -10.406 1.539 1 95.5 79 GLY A O 1
ATOM 605 N N . LEU A 1 80 ? 5.348 -10.711 1.707 1 97.06 80 LEU A N 1
ATOM 606 C CA . LEU A 1 80 ? 5.047 -9.477 0.986 1 97.06 80 LEU A CA 1
ATOM 607 C C . LEU A 1 80 ? 4.539 -8.398 1.938 1 97.06 80 LEU A C 1
ATOM 609 O O . LEU A 1 80 ? 5.246 -7.43 2.215 1 97.06 80 LEU A O 1
ATOM 613 N N . GLY A 1 81 ? 3.359 -8.68 2.514 1 97.06 81 GLY A N 1
ATOM 614 C CA . GLY A 1 81 ? 2.828 -7.676 3.418 1 97.06 81 GLY A CA 1
ATOM 615 C C . GLY A 1 81 ? 1.336 -7.812 3.654 1 97.06 81 GLY A C 1
ATOM 616 O O . GLY A 1 81 ? 0.757 -8.867 3.4 1 97.06 81 GLY A O 1
ATOM 617 N N . ASN A 1 82 ? 0.807 -6.734 4.191 1 96.69 82 ASN A N 1
ATOM 618 C CA . ASN A 1 82 ? -0.594 -6.699 4.598 1 96.69 82 ASN A CA 1
ATOM 619 C C . ASN A 1 82 ? -1.376 -5.645 3.818 1 96.69 82 ASN A C 1
ATOM 621 O O . ASN A 1 82 ? -0.899 -4.523 3.633 1 96.69 82 ASN A O 1
ATOM 625 N N . PHE A 1 83 ? -2.566 -6.066 3.408 1 95.81 83 PHE A N 1
ATOM 626 C CA . PHE A 1 83 ? -3.529 -5.164 2.789 1 95.81 83 PHE A CA 1
ATOM 627 C C . PHE A 1 83 ? -4.703 -4.902 3.723 1 95.81 83 PHE A C 1
ATOM 629 O O . PHE A 1 83 ? -5.219 -5.824 4.359 1 95.81 83 PHE A O 1
ATOM 636 N N . PHE A 1 84 ? -5.141 -3.715 3.738 1 93.81 84 PHE A N 1
ATOM 637 C CA . PHE A 1 84 ? -6.277 -3.361 4.582 1 93.81 84 PHE A CA 1
ATOM 638 C C . PHE A 1 84 ? -6.957 -2.096 4.074 1 93.81 84 PHE A C 1
ATOM 640 O O . PHE A 1 84 ? -6.305 -1.225 3.494 1 93.81 84 PHE A O 1
ATOM 647 N N . PRO A 1 85 ? -8.234 -2.014 4.301 1 92.69 85 PRO A N 1
ATOM 648 C CA . PRO A 1 85 ? -8.922 -0.789 3.889 1 92.69 85 PRO A CA 1
ATOM 649 C C . PRO A 1 85 ? -8.734 0.357 4.879 1 92.69 85 PRO A C 1
ATOM 651 O O . PRO A 1 85 ? -8.68 0.128 6.09 1 92.69 85 PRO A O 1
ATOM 654 N N . THR A 1 86 ? -8.57 1.485 4.348 1 92.12 86 THR A N 1
ATOM 655 C CA . THR A 1 86 ? -8.562 2.709 5.141 1 92.12 86 THR A CA 1
ATOM 656 C C . THR A 1 86 ? -9.805 3.543 4.871 1 92.12 86 THR A C 1
ATOM 658 O O . THR A 1 86 ? -10.164 3.775 3.713 1 92.12 86 THR A O 1
ATOM 661 N N . ILE A 1 87 ? -10.461 3.988 5.906 1 92.12 87 ILE A N 1
ATOM 662 C CA . ILE A 1 87 ? -11.711 4.719 5.734 1 92.12 87 ILE A CA 1
ATOM 663 C C . ILE A 1 87 ? -11.5 6.188 6.086 1 92.12 87 ILE A C 1
ATOM 665 O O . ILE A 1 87 ? -10.539 6.539 6.77 1 92.12 87 ILE A O 1
ATOM 669 N N . THR A 1 88 ? -12.367 6.926 5.555 1 92.38 88 THR A N 1
ATOM 670 C CA . THR A 1 88 ? -12.43 8.344 5.875 1 92.38 88 THR A CA 1
ATOM 671 C C . THR A 1 88 ? -13.875 8.844 5.816 1 92.38 88 THR A C 1
ATOM 673 O O . THR A 1 88 ? -14.797 8.062 5.602 1 92.38 88 THR A O 1
ATOM 676 N N . SER A 1 89 ? -14.078 10.094 6.25 1 94.56 89 SER A N 1
ATOM 677 C CA . SER A 1 89 ? -15.406 10.688 6.223 1 94.56 89 SER A CA 1
ATOM 678 C C . SER A 1 89 ? -15.336 12.195 5.98 1 94.56 89 SER A C 1
ATOM 680 O O . SER A 1 89 ? -14.25 12.781 6.023 1 94.56 89 SER A O 1
ATOM 682 N N . LYS A 1 90 ? -16.5 12.648 5.668 1 93.81 90 LYS A N 1
ATOM 683 C CA . LYS A 1 90 ? -16.641 14.102 5.695 1 93.81 90 LYS A CA 1
ATOM 684 C C . LYS A 1 90 ? -16.484 14.641 7.113 1 93.81 90 LYS A C 1
ATOM 686 O O . LYS A 1 90 ? -16.969 14.039 8.07 1 93.81 90 LYS A O 1
ATOM 691 N N . GLY A 1 91 ? -15.766 15.703 7.168 1 92.06 91 GLY A N 1
ATOM 692 C CA . GLY A 1 91 ? -15.688 16.375 8.461 1 92.06 91 GLY A CA 1
ATOM 693 C C . GLY A 1 91 ? -16.984 17.047 8.859 1 92.06 91 GLY A C 1
ATOM 694 O O . GLY A 1 91 ? -17.609 17.75 8.047 1 92.06 91 GLY A O 1
ATOM 695 N N . VAL A 1 92 ? -17.359 16.766 10.102 1 94.38 92 VAL A N 1
ATOM 696 C CA . VAL A 1 92 ? -18.609 17.344 10.578 1 94.38 92 VAL A CA 1
ATOM 697 C C . VAL A 1 92 ? -18.344 18.125 11.867 1 94.38 92 VAL A C 1
ATOM 699 O O . VAL A 1 92 ? -17.297 17.984 12.484 1 94.38 92 VAL A O 1
ATOM 702 N N . GLU A 1 93 ? -19.281 18.922 12.266 1 93.31 93 GLU A N 1
ATOM 703 C CA . GLU A 1 93 ? -19.109 19.797 13.43 1 93.31 93 GLU A CA 1
ATOM 704 C C . GLU A 1 93 ? -19.438 19.047 14.719 1 93.31 93 GLU A C 1
ATOM 706 O O . GLU A 1 93 ? -18.859 19.344 15.773 1 93.31 93 GLU A O 1
ATOM 711 N N . LYS A 1 94 ? -20.375 18.094 14.664 1 93.06 94 LYS A N 1
ATOM 712 C CA . LYS A 1 94 ? -20.766 17.312 15.836 1 93.06 94 LYS A CA 1
ATOM 713 C C . LYS A 1 94 ? -20.547 15.828 15.602 1 93.06 94 LYS A C 1
ATOM 715 O O . LYS A 1 94 ? -20.75 15.328 14.5 1 93.06 94 LYS A O 1
ATOM 720 N N . PRO A 1 95 ? -20.156 15.133 16.641 1 91.06 95 PRO A N 1
ATOM 721 C CA . PRO A 1 95 ? -19.891 13.695 16.516 1 91.06 95 PRO A CA 1
ATOM 722 C C . PRO A 1 95 ? -21.094 12.906 16 1 91.06 95 PRO A C 1
ATOM 724 O O . PRO A 1 95 ? -20.938 11.93 15.273 1 91.06 95 PRO A O 1
ATOM 727 N N . GLU A 1 96 ? -22.297 13.328 16.422 1 91.31 96 GLU A N 1
ATOM 728 C CA . GLU A 1 96 ? -23.516 12.617 16.062 1 91.31 96 GLU A CA 1
ATOM 729 C C . GLU A 1 96 ? -23.812 12.734 14.57 1 91.31 96 GLU A C 1
ATOM 731 O O . GLU A 1 96 ? -24.594 11.961 14.016 1 91.31 96 GLU A O 1
ATOM 736 N N . GLU A 1 97 ? -23.203 13.695 13.945 1 94 97 GLU A N 1
ATOM 737 C CA . GLU A 1 97 ? -23.438 13.93 12.523 1 94 97 GLU A CA 1
ATOM 738 C C . GLU A 1 97 ? -22.547 13.039 11.656 1 94 97 GLU A C 1
ATOM 740 O O . GLU A 1 97 ? -22.75 12.938 10.445 1 94 97 GLU A O 1
ATOM 745 N N . CYS A 1 98 ? -21.625 12.445 12.281 1 93.19 98 CYS A N 1
ATOM 746 C CA . CYS A 1 98 ? -20.781 11.508 11.555 1 93.19 98 CYS A CA 1
ATOM 747 C C . CYS A 1 98 ? -21.469 10.148 11.438 1 93.19 98 CYS A C 1
ATOM 749 O O . CYS A 1 98 ? -21.234 9.258 12.258 1 93.19 98 CYS A O 1
ATOM 751 N N . THR A 1 99 ? -22.234 10.039 10.359 1 92.94 99 THR A N 1
ATOM 752 C CA . THR A 1 99 ? -23.016 8.82 10.156 1 92.94 99 THR A CA 1
ATOM 753 C C . THR A 1 99 ? -22.422 7.984 9.031 1 92.94 99 THR A C 1
ATOM 755 O O . THR A 1 99 ? -21.578 8.461 8.273 1 92.94 99 THR A O 1
ATOM 758 N N . ALA A 1 100 ? -22.922 6.758 8.984 1 92.31 100 ALA A N 1
ATOM 759 C CA . ALA A 1 100 ? -22.375 5.77 8.055 1 92.31 100 ALA A CA 1
ATOM 760 C C . ALA A 1 100 ? -22.453 6.273 6.613 1 92.31 100 ALA A C 1
ATOM 76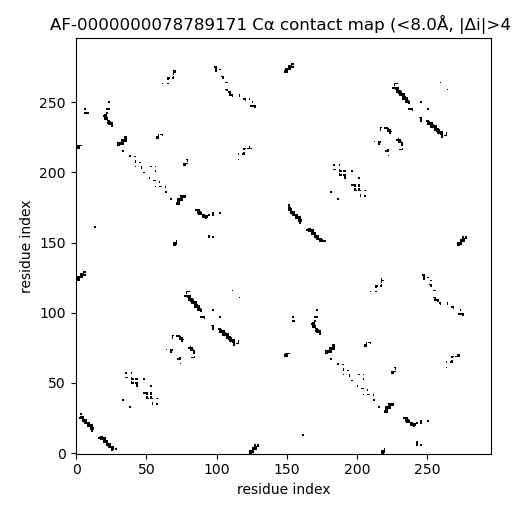2 O O . ALA A 1 100 ? -21.609 5.922 5.781 1 92.31 100 ALA A O 1
ATOM 763 N N . ASP A 1 101 ? -23.422 7.082 6.285 1 93.62 101 ASP A N 1
ATOM 764 C CA . ASP A 1 101 ? -23.625 7.555 4.918 1 93.62 101 ASP A CA 1
ATOM 765 C C . ASP A 1 101 ? -22.547 8.555 4.512 1 93.62 101 ASP A C 1
ATOM 767 O O . ASP A 1 101 ? -22.422 8.883 3.332 1 93.62 101 ASP A O 1
ATOM 771 N N . LYS A 1 102 ? -21.781 8.984 5.469 1 94.69 102 LYS A N 1
ATOM 772 C CA . LYS A 1 102 ? -20.75 9.969 5.188 1 94.69 102 LYS A CA 1
ATOM 773 C C . LYS A 1 102 ? -19.359 9.328 5.23 1 94.69 102 LYS A C 1
ATOM 775 O O . LYS A 1 102 ? -18.344 10.023 5.125 1 94.69 102 LYS A O 1
ATOM 780 N N . VAL A 1 103 ? -19.359 8.062 5.418 1 93.31 103 VAL A N 1
ATOM 781 C CA . VAL A 1 103 ? -18.094 7.328 5.543 1 93.31 103 VAL A CA 1
ATOM 782 C C . VAL A 1 103 ? -17.844 6.523 4.27 1 93.31 103 VAL A C 1
ATOM 784 O O . VAL A 1 103 ? -18.781 5.98 3.67 1 93.31 103 VAL A O 1
ATOM 787 N N . 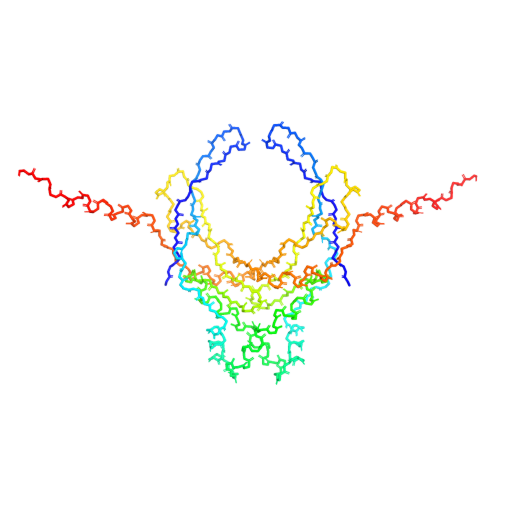TRP A 1 104 ? -16.562 6.48 3.84 1 93.88 104 TRP A N 1
ATOM 788 C CA . TRP A 1 104 ? -16.203 5.664 2.684 1 93.88 104 TRP A CA 1
ATOM 789 C C . TRP A 1 104 ? -14.773 5.145 2.807 1 93.88 104 TRP A C 1
ATOM 791 O O . TRP A 1 104 ? -14.016 5.586 3.676 1 93.88 104 TRP A O 1
ATOM 801 N N . VAL A 1 105 ? -14.477 4.207 2.008 1 93.31 105 VAL A N 1
ATOM 802 C CA . VAL A 1 105 ? -13.117 3.684 1.923 1 93.31 105 VAL A CA 1
ATOM 803 C C . VAL A 1 105 ? -12.234 4.656 1.143 1 93.31 105 VAL A C 1
ATOM 805 O O . VAL A 1 105 ? -12.484 4.918 -0.037 1 93.31 105 VAL A O 1
ATOM 808 N N . ALA A 1 106 ? -11.281 5.176 1.798 1 94 106 ALA A N 1
ATOM 809 C CA . ALA A 1 106 ? -10.398 6.16 1.174 1 94 106 ALA A CA 1
ATOM 810 C C . ALA A 1 106 ? -9.391 5.488 0.245 1 94 106 ALA A C 1
ATOM 812 O O . ALA A 1 106 ? -9.133 5.977 -0.856 1 94 106 ALA A O 1
ATOM 813 N N . ARG A 1 107 ? -8.805 4.426 0.684 1 95.25 107 ARG A N 1
ATOM 814 C CA . ARG A 1 107 ? -7.777 3.693 -0.049 1 95.25 107 ARG A CA 1
ATOM 815 C C . ARG A 1 107 ? -7.578 2.299 0.534 1 95.25 107 ARG A C 1
ATOM 817 O O . ARG A 1 107 ? -8.125 1.977 1.59 1 95.25 107 ARG A O 1
ATOM 824 N N . ILE A 1 108 ? -6.801 1.592 -0.245 1 95.12 108 ILE A N 1
ATOM 825 C CA . ILE A 1 108 ? -6.293 0.332 0.284 1 95.12 108 ILE A CA 1
ATOM 826 C C . ILE A 1 108 ? -4.863 0.525 0.792 1 95.12 108 ILE A C 1
ATOM 828 O O . ILE A 1 108 ? -3.973 0.902 0.028 1 95.12 108 ILE A O 1
ATOM 832 N N . GLY A 1 109 ? -4.805 0.313 2.053 1 95 109 GLY A N 1
ATOM 833 C CA . GLY A 1 109 ? -3.475 0.389 2.641 1 95 109 GLY A CA 1
ATOM 834 C C . GLY A 1 109 ? -2.66 -0.875 2.438 1 95 109 GLY A C 1
ATOM 835 O O . GLY A 1 109 ? -3.219 -1.968 2.316 1 95 109 GLY A O 1
ATOM 836 N N . PHE A 1 110 ? -1.343 -0.644 2.412 1 96.06 110 PHE A N 1
ATOM 837 C CA . PHE A 1 110 ? -0.389 -1.745 2.344 1 96.06 110 PHE A CA 1
ATOM 838 C C . PHE A 1 110 ? 0.792 -1.497 3.273 1 96.06 110 PHE A C 1
ATOM 840 O O . PHE A 1 110 ? 1.417 -0.435 3.225 1 96.06 110 PHE A O 1
ATOM 847 N N . LYS A 1 111 ? 0.979 -2.494 4.047 1 96.94 111 LYS A N 1
ATOM 848 C CA . LYS A 1 111 ? 2.168 -2.49 4.895 1 96.94 111 LYS A CA 1
ATOM 849 C C . LYS A 1 111 ? 3.082 -3.668 4.562 1 96.94 111 LYS A C 1
ATOM 851 O O . LYS A 1 111 ? 2.732 -4.82 4.812 1 96.94 111 LYS A O 1
ATOM 856 N N . SER A 1 112 ? 4.234 -3.338 4.125 1 97.69 112 SER A N 1
ATOM 857 C CA . SER A 1 112 ? 5.172 -4.379 3.705 1 97.69 112 SER A CA 1
ATOM 858 C C . SER A 1 112 ? 5.68 -5.18 4.898 1 97.69 112 SER A C 1
ATOM 860 O O . SER A 1 112 ? 5.844 -4.637 5.992 1 97.69 112 SER A O 1
ATOM 862 N N . ALA A 1 113 ? 5.906 -6.441 4.629 1 97.06 113 ALA A N 1
ATOM 863 C CA . ALA A 1 113 ? 6.586 -7.234 5.648 1 97.06 113 ALA A CA 1
ATOM 864 C C . ALA A 1 113 ? 7.977 -6.68 5.941 1 97.06 113 ALA A C 1
ATOM 866 O O . ALA A 1 113 ? 8.68 -6.246 5.027 1 97.06 113 ALA A O 1
ATOM 867 N N . PRO A 1 114 ? 8.359 -6.719 7.176 1 96.75 114 PRO A N 1
ATOM 868 C CA . PRO A 1 114 ? 9.656 -6.148 7.535 1 96.75 114 PRO A CA 1
ATOM 869 C C . PRO A 1 114 ? 10.812 -6.777 6.758 1 96.75 114 PRO A C 1
ATOM 871 O O . PRO A 1 114 ? 11.719 -6.07 6.309 1 96.75 114 PRO A O 1
ATOM 874 N N . ALA A 1 115 ? 10.789 -8.062 6.656 1 95.88 115 ALA A N 1
ATOM 875 C CA . ALA A 1 115 ? 11.859 -8.758 5.934 1 95.88 115 ALA A CA 1
ATOM 876 C C . ALA A 1 115 ? 11.875 -8.352 4.461 1 95.88 115 ALA A C 1
ATOM 878 O O . ALA A 1 115 ? 12.945 -8.25 3.852 1 95.88 115 ALA A O 1
ATOM 879 N N . PHE A 1 116 ? 10.781 -8.133 3.943 1 97.06 116 PHE A N 1
ATOM 880 C CA . PHE A 1 116 ? 10.633 -7.707 2.557 1 97.06 116 PHE A CA 1
ATOM 881 C C . PHE A 1 116 ? 11.258 -6.328 2.348 1 97.06 116 PHE A C 1
ATOM 883 O O . PHE A 1 116 ? 12.047 -6.133 1.423 1 97.06 116 PHE A O 1
ATOM 890 N N . LEU A 1 117 ? 10.898 -5.426 3.166 1 97.06 117 LEU A N 1
ATOM 891 C CA . LEU A 1 117 ? 11.453 -4.074 3.105 1 97.06 117 LEU A CA 1
ATOM 892 C C . LEU A 1 117 ? 12.961 -4.094 3.289 1 97.06 117 LEU A C 1
ATOM 894 O O . LEU A 1 117 ? 13.695 -3.418 2.559 1 97.06 117 LEU A O 1
ATOM 898 N N . LYS A 1 118 ? 13.391 -4.875 4.195 1 95.88 118 LYS A N 1
ATOM 899 C CA . LYS A 1 118 ? 14.82 -4.98 4.469 1 95.88 118 LYS A CA 1
ATOM 900 C C . LYS A 1 118 ? 15.578 -5.496 3.246 1 95.88 118 LYS A C 1
ATOM 902 O O . LYS A 1 118 ? 16.672 -5.004 2.928 1 95.88 118 LYS A O 1
ATOM 907 N N . LYS A 1 119 ? 14.977 -6.445 2.631 1 93.94 119 LYS A N 1
ATOM 908 C CA . LYS A 1 119 ? 15.578 -7.02 1.433 1 93.94 119 LYS A CA 1
ATOM 909 C C . LYS A 1 119 ? 15.773 -5.961 0.351 1 93.94 119 LYS A C 1
ATOM 911 O O . LYS A 1 119 ? 16.828 -5.91 -0.296 1 93.94 119 LYS A O 1
ATOM 916 N N . ILE A 1 120 ? 14.875 -5.148 0.17 1 94.19 120 ILE A N 1
ATOM 917 C CA . ILE A 1 120 ? 14.93 -4.102 -0.844 1 94.19 120 ILE A CA 1
ATOM 918 C C . ILE A 1 120 ? 15.93 -3.029 -0.423 1 94.19 120 ILE A C 1
ATOM 920 O O . ILE A 1 120 ? 16.75 -2.592 -1.229 1 94.19 120 ILE A O 1
ATOM 924 N N . ARG A 1 121 ? 15.922 -2.715 0.814 1 93.19 121 ARG A N 1
ATOM 925 C CA . ARG A 1 121 ? 16.781 -1.677 1.36 1 93.19 121 ARG A CA 1
ATOM 926 C C . ARG A 1 121 ? 18.25 -2.047 1.192 1 93.19 121 ARG A C 1
ATOM 928 O O . ARG A 1 121 ? 19.078 -1.197 0.854 1 93.19 121 ARG A O 1
ATOM 935 N N . MET A 1 122 ? 18.516 -3.24 1.39 1 90.5 122 MET A N 1
ATOM 936 C CA . MET A 1 122 ? 19.906 -3.705 1.427 1 90.5 122 MET A CA 1
ATOM 937 C C . MET A 1 122 ? 20.531 -3.645 0.039 1 90.5 122 MET A C 1
ATOM 939 O O . MET A 1 122 ? 21.75 -3.451 -0.089 1 90.5 122 MET A O 1
ATOM 943 N N . LYS A 1 123 ? 19.766 -3.736 -0.902 1 87.06 123 LYS A N 1
ATOM 944 C CA . LYS A 1 123 ? 20.312 -3.859 -2.25 1 87.06 123 LYS A CA 1
ATOM 945 C C . LYS A 1 123 ? 20.188 -2.547 -3.018 1 87.06 123 LYS A C 1
ATOM 947 O O . LYS A 1 123 ? 20.734 -2.41 -4.117 1 87.06 123 LYS A O 1
ATOM 952 N N . THR A 1 124 ? 19.625 -1.629 -2.422 1 90.94 124 THR A N 1
ATOM 953 C CA . THR A 1 124 ? 19.297 -0.426 -3.178 1 90.94 124 THR A CA 1
ATOM 954 C C . THR A 1 124 ? 20.422 0.6 -3.088 1 90.94 124 THR A C 1
ATOM 956 O O . THR A 1 124 ? 20.938 0.872 -2.002 1 90.94 124 THR A O 1
ATOM 959 N N . LYS A 1 125 ? 20.812 1.099 -4.199 1 91 125 LYS A N 1
ATOM 960 C CA . LYS A 1 125 ? 21.719 2.24 -4.305 1 91 125 LYS A CA 1
ATOM 961 C C . LYS A 1 125 ? 20.984 3.484 -4.789 1 91 125 LYS A C 1
ATOM 963 O O . LYS A 1 125 ? 19.891 3.383 -5.371 1 91 125 LYS A O 1
ATOM 968 N N . PHE A 1 126 ? 21.641 4.617 -4.488 1 91.12 126 PHE A N 1
ATOM 969 C CA . PHE A 1 126 ? 20.984 5.863 -4.84 1 91.12 126 PHE A CA 1
ATOM 970 C C . PHE A 1 126 ? 21.891 6.75 -5.672 1 91.12 126 PHE A C 1
ATOM 972 O O . PHE A 1 126 ? 23.109 6.777 -5.453 1 91.12 126 PHE A O 1
ATOM 979 N N . LEU A 1 127 ? 21.203 7.449 -6.609 1 87.94 127 LEU A N 1
ATOM 980 C CA . LEU A 1 127 ? 21.938 8.367 -7.469 1 87.94 127 LEU A CA 1
ATOM 981 C C . LEU A 1 127 ? 21.234 9.719 -7.555 1 87.94 127 LEU A C 1
ATOM 983 O O . LEU A 1 127 ? 20.047 9.781 -7.867 1 87.94 127 LEU A O 1
ATOM 987 N N . SER A 1 128 ? 21.969 10.797 -7.309 1 85.94 128 SER A N 1
ATOM 988 C CA . SER A 1 128 ? 21.406 12.141 -7.391 1 85.94 128 SER A CA 1
ATOM 989 C C . SER A 1 128 ? 21.375 12.641 -8.828 1 85.94 128 SER A C 1
ATOM 991 O O . SER A 1 128 ? 22.391 12.594 -9.539 1 85.94 128 SER A O 1
ATOM 993 N N . ILE A 1 129 ? 20.25 13.102 -9.289 1 80 129 ILE A N 1
ATOM 994 C CA . ILE A 1 129 ? 20.172 13.594 -10.656 1 80 129 ILE A CA 1
ATOM 995 C C . ILE A 1 129 ? 20.391 15.109 -10.68 1 80 129 ILE A C 1
ATOM 997 O O . ILE A 1 129 ? 20.812 15.664 -11.695 1 80 129 ILE A O 1
ATOM 1001 N N . GLN A 1 130 ? 19.969 15.891 -9.711 1 67.81 130 GLN A N 1
ATOM 1002 C CA . GLN A 1 130 ? 20.281 17.312 -9.672 1 67.81 130 GLN A CA 1
ATOM 1003 C C . GLN A 1 130 ? 21.781 17.531 -9.828 1 67.81 130 GLN A C 1
ATOM 1005 O O . GLN A 1 130 ? 22.203 18.469 -10.523 1 67.81 130 GLN A O 1
ATOM 1010 N N . LEU A 1 131 ? 22.594 16.953 -9.078 1 57.44 131 LEU A N 1
ATOM 1011 C CA . LEU A 1 131 ? 24.047 17.141 -9.086 1 57.44 131 LEU A CA 1
ATOM 1012 C C . LEU A 1 131 ? 24.625 16.828 -10.469 1 57.44 131 LEU A C 1
ATOM 1014 O O . LEU A 1 131 ? 25.562 17.484 -10.914 1 57.44 131 LEU A O 1
ATOM 1018 N N . ARG A 1 132 ? 23.938 15.969 -11.141 1 54.47 132 ARG A N 1
ATOM 1019 C CA . ARG A 1 132 ? 24.516 15.656 -12.438 1 54.47 132 ARG A CA 1
ATOM 1020 C C . ARG A 1 132 ? 24.25 16.781 -13.438 1 54.47 132 ARG A C 1
ATOM 1022 O O . ARG A 1 132 ? 25.125 17.125 -14.234 1 54.47 132 ARG A O 1
ATOM 1029 N N . GLU A 1 133 ? 23 17.297 -13.305 1 52.28 133 GLU A N 1
ATOM 1030 C CA . GLU A 1 133 ? 22.703 18.359 -14.266 1 52.28 133 GLU A CA 1
ATOM 1031 C C . GLU A 1 133 ? 23.547 19.594 -13.992 1 52.28 133 GLU A C 1
ATOM 1033 O O . GLU A 1 133 ? 23.969 20.281 -14.922 1 52.28 133 GLU A O 1
ATOM 1038 N N . GLN A 1 134 ? 23.719 19.922 -12.781 1 50.03 134 GLN A N 1
ATOM 1039 C CA . GLN A 1 134 ? 24.547 21.078 -12.5 1 50.03 134 GLN A CA 1
ATOM 1040 C C . GLN A 1 134 ? 25.984 20.859 -12.992 1 50.03 134 GLN A C 1
ATOM 1042 O O . GLN A 1 134 ? 26.641 21.797 -13.445 1 50.03 134 GLN A O 1
ATOM 1047 N N . LYS A 1 135 ? 26.484 19.688 -12.805 1 49.69 135 LYS A N 1
ATOM 1048 C CA . LYS A 1 135 ? 27.844 19.484 -13.305 1 49.69 135 LYS A CA 1
ATOM 1049 C C . LYS A 1 135 ? 27.906 19.656 -14.82 1 49.69 135 LYS A C 1
ATOM 1051 O O . LYS A 1 135 ? 28.906 20.125 -15.352 1 49.69 135 LYS A O 1
ATOM 1056 N N . LYS A 1 136 ? 26.906 19.156 -15.445 1 48.66 136 LYS A N 1
ATOM 1057 C CA . LYS A 1 136 ? 26.938 19.297 -16.906 1 48.66 136 LYS A CA 1
ATOM 1058 C C . LYS A 1 136 ? 26.891 20.781 -17.297 1 48.66 136 LYS A C 1
ATOM 1060 O O . LYS A 1 136 ? 27.578 21.203 -18.234 1 48.66 136 LYS A O 1
ATOM 1065 N N . ALA A 1 137 ? 26.062 21.469 -16.594 1 50.22 137 ALA A N 1
ATOM 1066 C CA . ALA A 1 137 ? 25.922 22.875 -16.953 1 50.22 137 ALA A CA 1
ATOM 1067 C C . ALA A 1 137 ? 27.234 23.625 -16.766 1 50.22 137 ALA A C 1
ATOM 1069 O O . ALA A 1 137 ? 27.594 24.5 -17.562 1 50.22 137 ALA A O 1
ATOM 1070 N N . ASN A 1 138 ? 27.922 23.297 -15.734 1 50.28 138 ASN A N 1
ATOM 1071 C CA . ASN A 1 138 ? 29.188 23.969 -15.453 1 50.28 138 ASN A CA 1
ATOM 1072 C C . ASN A 1 138 ? 30.266 23.562 -16.453 1 50.28 138 ASN A C 1
ATOM 1074 O O . ASN A 1 138 ? 31.125 24.359 -16.812 1 50.28 138 ASN A O 1
ATOM 1078 N N . THR A 1 139 ? 30.234 22.297 -16.938 1 53.28 139 THR A N 1
ATOM 1079 C CA . THR A 1 139 ? 31.188 21.859 -17.938 1 53.28 139 THR A CA 1
ATOM 1080 C C . THR A 1 139 ? 30.906 22.516 -19.281 1 53.28 139 THR A C 1
ATOM 1082 O O . THR A 1 139 ? 31.828 22.812 -20.031 1 53.28 139 THR A O 1
ATOM 1085 N N . GLN A 1 140 ? 29.594 22.641 -19.578 1 47.69 140 GLN A N 1
ATOM 1086 C CA . GLN A 1 140 ? 29.266 23.297 -20.844 1 47.69 140 GLN A CA 1
ATOM 1087 C C . GLN A 1 140 ? 29.578 24.797 -20.781 1 47.69 140 GLN A C 1
ATOM 1089 O O . GLN A 1 140 ? 29.969 25.375 -21.797 1 47.69 140 GLN A O 1
ATOM 1094 N N . LYS A 1 141 ? 29.344 25.484 -19.734 1 49.56 141 LYS A N 1
ATOM 1095 C CA . LYS A 1 141 ? 29.672 26.906 -19.656 1 49.56 141 LYS A CA 1
ATOM 1096 C C . LYS A 1 141 ? 31.172 27.141 -19.734 1 49.56 141 LYS A C 1
ATOM 1098 O O . LYS A 1 141 ? 31.625 28.25 -20.031 1 49.56 141 LYS A O 1
ATOM 1103 N N . LYS A 1 142 ? 31.891 26.188 -19.344 1 50.59 142 LYS A N 1
ATOM 1104 C CA . LYS A 1 142 ? 33.344 26.359 -19.391 1 50.59 14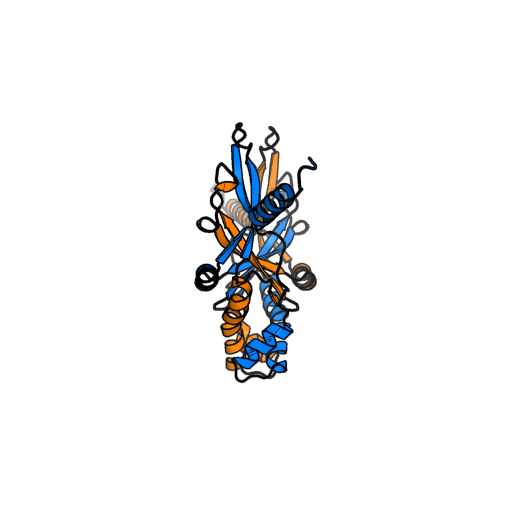2 LYS A CA 1
ATOM 1105 C C . LYS A 1 142 ? 33.875 26.312 -20.828 1 50.59 142 LYS A C 1
ATOM 1107 O O . LYS A 1 142 ? 34.938 26.859 -21.125 1 50.59 142 LYS A O 1
ATOM 1112 N N . ASN A 1 143 ? 33.125 25.562 -21.656 1 49.09 143 ASN A N 1
ATOM 1113 C CA . ASN A 1 143 ? 33.688 25.391 -22.984 1 49.09 143 ASN A CA 1
ATOM 1114 C C . ASN A 1 143 ? 33.281 26.531 -23.906 1 49.09 143 ASN A C 1
ATOM 1116 O O . ASN A 1 143 ? 33.438 26.438 -25.141 1 49.09 143 ASN A O 1
ATOM 1120 N N . THR A 1 144 ? 32.469 27.422 -23.406 1 47.66 144 THR A N 1
ATOM 1121 C CA . THR A 1 144 ? 32.25 28.516 -24.344 1 47.66 144 THR A CA 1
ATOM 1122 C C . THR A 1 144 ? 33.5 29.359 -24.5 1 47.66 144 THR A C 1
ATOM 1124 O O . THR A 1 144 ? 34 29.938 -23.531 1 47.66 144 THR A O 1
ATOM 1127 N N . PRO A 1 145 ? 34.25 29.125 -25.531 1 44.88 145 PRO A N 1
ATOM 1128 C CA . PRO A 1 145 ? 35.469 29.859 -25.875 1 44.88 145 PRO A CA 1
ATOM 1129 C C . PRO A 1 145 ? 35.281 31.375 -25.797 1 44.88 145 PRO A C 1
ATOM 1131 O O . PRO A 1 145 ? 34.25 31.891 -26.25 1 44.88 145 PRO A O 1
ATOM 1134 N N . GLY A 1 146 ? 35.625 32.062 -24.719 1 39.31 146 GLY A N 1
ATOM 1135 C CA . GLY A 1 146 ? 35.781 33.5 -24.75 1 39.31 146 GLY A CA 1
ATOM 1136 C C . GLY A 1 146 ? 36.438 34 -26.031 1 39.31 146 GLY A C 1
ATOM 1137 O O . GLY A 1 146 ? 37.531 33.531 -26.406 1 39.31 146 GLY A O 1
ATOM 1138 N N . ASN A 1 147 ? 35.75 34.375 -27.109 1 41.72 147 ASN A N 1
ATOM 1139 C CA . ASN A 1 147 ? 36.281 35.094 -28.25 1 41.72 147 ASN A CA 1
ATOM 1140 C C . ASN A 1 147 ? 37.188 36.219 -27.812 1 41.72 147 ASN A C 1
ATOM 1142 O O . ASN A 1 147 ? 36.75 37.125 -27.078 1 41.72 147 ASN A O 1
ATOM 1146 N N . ILE A 1 148 ? 38.5 36 -27.75 1 28.86 148 ILE A N 1
ATOM 1147 C CA . ILE A 1 148 ? 39.469 37.062 -28 1 28.86 148 ILE A CA 1
ATOM 1148 C C . ILE A 1 148 ? 39.344 37.562 -29.453 1 28.86 148 ILE A C 1
ATOM 1150 O O . ILE A 1 148 ? 39.125 36.75 -30.359 1 28.86 148 ILE A O 1
ATOM 1154 N N . MET B 1 1 ? -21.469 -7.973 5.613 1 76.75 1 MET B N 1
ATOM 1155 C CA . MET B 1 1 ? -20.531 -7.625 6.684 1 76.75 1 MET B CA 1
ATOM 1156 C C . MET B 1 1 ? -20.047 -6.188 6.543 1 76.75 1 MET B C 1
ATOM 1158 O O . MET B 1 1 ? -20.125 -5.609 5.457 1 76.75 1 MET B O 1
ATOM 1162 N N . ALA B 1 2 ? -19.875 -5.453 7.742 1 85.19 2 ALA B N 1
ATOM 1163 C CA . ALA B 1 2 ? -19.625 -4.012 7.746 1 85.19 2 ALA B CA 1
ATOM 1164 C C . ALA B 1 2 ? -18.25 -3.691 8.344 1 85.19 2 ALA B C 1
ATOM 1166 O O . ALA B 1 2 ? -17.688 -4.5 9.086 1 85.19 2 ALA B O 1
ATOM 1167 N N . ILE B 1 3 ? -17.688 -2.668 7.887 1 89.06 3 ILE B N 1
ATOM 1168 C CA . ILE B 1 3 ? -16.484 -2.119 8.516 1 89.06 3 ILE B CA 1
ATOM 1169 C C . ILE B 1 3 ? -16.875 -1.243 9.703 1 89.06 3 ILE B C 1
ATOM 1171 O O . ILE B 1 3 ? -17.703 -0.338 9.562 1 89.06 3 ILE B O 1
ATOM 1175 N N . ASN B 1 4 ? -16.219 -1.543 10.773 1 86.94 4 ASN B N 1
ATOM 1176 C CA . ASN B 1 4 ? -16.5 -0.753 11.969 1 86.94 4 ASN B CA 1
ATOM 1177 C C . ASN B 1 4 ? -15.688 0.544 11.984 1 86.94 4 ASN B C 1
ATOM 1179 O O . ASN B 1 4 ? -14.523 0.563 11.578 1 86.94 4 ASN B O 1
ATOM 1183 N N . TYR B 1 5 ? -16.422 1.558 12.492 1 88.75 5 TYR B N 1
ATOM 1184 C CA . TYR B 1 5 ? -15.695 2.816 12.602 1 88.75 5 TYR B CA 1
ATOM 1185 C C . TYR B 1 5 ? -16.031 3.525 13.906 1 88.75 5 TYR B C 1
ATOM 1187 O O . TYR B 1 5 ? -17.062 3.242 14.531 1 88.75 5 TYR B 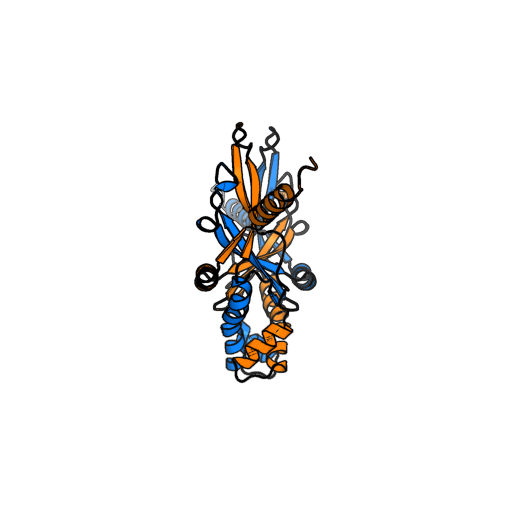O 1
ATOM 1195 N N . VAL B 1 6 ? -15.055 4.367 14.367 1 88.31 6 VAL B N 1
ATOM 1196 C CA . VAL B 1 6 ? -15.242 5.242 15.516 1 88.31 6 VAL B CA 1
ATOM 1197 C C . VAL B 1 6 ? -15.094 6.699 15.094 1 88.31 6 VAL B C 1
ATOM 1199 O O . VAL B 1 6 ? -14.438 6.996 14.086 1 88.31 6 VAL B O 1
ATOM 1202 N N . VAL B 1 7 ? -15.797 7.508 15.875 1 90.19 7 VAL B N 1
ATOM 1203 C CA . VAL B 1 7 ? -15.734 8.938 15.578 1 90.19 7 VAL B CA 1
ATOM 1204 C C . VAL B 1 7 ? -14.609 9.586 16.391 1 90.19 7 VAL B C 1
ATOM 1206 O O . VAL B 1 7 ? -14.547 9.414 17.609 1 90.19 7 VAL B O 1
ATOM 1209 N N . THR B 1 8 ? -13.719 10.273 15.648 1 90.88 8 THR B N 1
ATOM 1210 C CA . THR B 1 8 ? -12.562 10.891 16.281 1 90.88 8 THR B CA 1
ATOM 1211 C C . THR B 1 8 ? -12.547 12.398 16.047 1 90.88 8 THR B C 1
ATOM 1213 O O . THR B 1 8 ? -12.945 12.859 14.977 1 90.88 8 THR B O 1
ATOM 1216 N N . LYS B 1 9 ? -12.055 13.094 17.078 1 90.25 9 LYS B N 1
ATOM 1217 C CA . LYS B 1 9 ? -11.945 14.555 17.016 1 90.25 9 LYS B CA 1
ATOM 1218 C C . LYS B 1 9 ? -10.609 14.984 16.422 1 90.25 9 LYS B C 1
ATOM 1220 O O . LYS B 1 9 ? -9.555 14.469 16.812 1 90.25 9 LYS B O 1
ATOM 1225 N N . LYS B 1 10 ? -10.734 15.859 15.422 1 89.31 10 LYS B N 1
ATOM 1226 C CA . LYS B 1 10 ? -9.531 16.469 14.859 1 89.31 10 LYS B CA 1
ATOM 1227 C C . LYS B 1 10 ? -9.484 17.969 15.133 1 89.31 10 LYS B C 1
ATOM 1229 O O . LYS B 1 10 ? -10.445 18.688 14.852 1 89.31 10 LYS B O 1
ATOM 1234 N N . VAL B 1 11 ? -8.391 18.422 15.688 1 88.69 11 VAL B N 1
ATOM 1235 C CA . VAL B 1 11 ? -8.227 19.828 16.016 1 88.69 11 VAL B CA 1
ATOM 1236 C C . VAL B 1 11 ? -7.211 20.469 15.07 1 88.69 11 VAL B C 1
ATOM 1238 O O . VAL B 1 11 ? -6.07 20 14.977 1 88.69 11 VAL B O 1
ATOM 1241 N N . ASP B 1 12 ? -7.652 21.344 14.328 1 81.25 12 ASP B N 1
ATOM 1242 C CA . ASP B 1 12 ? -6.789 22.078 13.406 1 81.25 12 ASP B CA 1
ATOM 1243 C C . ASP B 1 12 ? -6.539 23.5 13.906 1 81.25 12 ASP B C 1
ATOM 1245 O O . ASP B 1 12 ? -7.469 24.312 14 1 81.25 12 ASP B O 1
ATOM 1249 N N . THR B 1 13 ? -5.254 23.891 14.164 1 79.62 13 THR B N 1
ATOM 1250 C CA . THR B 1 13 ? -4.898 25.188 14.695 1 79.62 13 THR B CA 1
ATOM 1251 C C . THR B 1 13 ? -4.051 25.969 13.695 1 79.62 13 THR B C 1
ATOM 1253 O O . THR B 1 13 ? -3.441 26.984 14.047 1 79.62 13 THR B O 1
ATOM 1256 N N . THR B 1 14 ? -3.934 25.469 12.562 1 72.31 14 THR B N 1
ATOM 1257 C CA . THR B 1 14 ? -2.996 26.016 11.594 1 72.31 14 THR B CA 1
ATOM 1258 C C . THR B 1 14 ? -3.361 27.469 11.258 1 72.31 14 THR B C 1
ATOM 1260 O O . THR B 1 14 ? -2.482 28.281 10.977 1 72.31 14 THR B O 1
ATOM 1263 N N . LYS B 1 15 ? -4.582 27.938 11.156 1 68.56 15 LYS B N 1
ATOM 1264 C CA . LYS B 1 15 ? -4.941 29.266 10.695 1 68.56 15 LYS B CA 1
ATOM 1265 C C . LYS B 1 15 ? -5.203 30.203 11.875 1 68.56 15 LYS B C 1
ATOM 1267 O O . LYS B 1 15 ? -5.891 31.219 11.727 1 68.56 15 LYS B O 1
ATOM 1272 N N . GLY B 1 16 ? -4.559 29.891 12.961 1 70.12 16 GLY B N 1
ATOM 1273 C CA . GLY B 1 16 ? -4.754 30.797 14.086 1 70.12 16 GLY B CA 1
ATOM 1274 C C . GLY B 1 16 ? -6.027 30.516 14.859 1 70.12 16 GLY B C 1
ATOM 1275 O O . GLY B 1 16 ? -6.133 30.859 16.031 1 70.12 16 GLY B O 1
ATOM 1276 N N . GLU B 1 17 ? -6.992 30.078 14.133 1 76.75 17 GLU B N 1
ATOM 1277 C CA . GLU B 1 17 ? -8.219 29.703 14.828 1 76.75 17 GLU B CA 1
ATOM 1278 C C . GLU B 1 17 ? -8.297 28.188 15.031 1 76.75 17 GLU B C 1
ATOM 1280 O O . GLU B 1 17 ? -7.793 27.422 14.219 1 76.75 17 GLU B O 1
ATOM 1285 N N . THR B 1 18 ? -8.742 27.875 16.25 1 82.88 18 THR B N 1
ATOM 1286 C CA . THR B 1 18 ? -8.922 26.453 16.547 1 82.88 18 THR B CA 1
ATOM 1287 C C . THR B 1 18 ? -10.195 25.922 15.891 1 82.88 18 THR B C 1
ATOM 1289 O O . THR B 1 18 ? -11.297 26.391 16.203 1 82.88 18 THR B O 1
ATOM 1292 N N . ASN B 1 19 ? -10.055 25.219 14.844 1 86.88 19 ASN B N 1
ATOM 1293 C CA . ASN B 1 19 ? -11.188 24.562 14.195 1 86.88 19 ASN B CA 1
ATOM 1294 C C . ASN B 1 19 ? -11.258 23.078 14.555 1 86.88 19 ASN B C 1
ATOM 1296 O O . ASN B 1 19 ? -10.258 22.359 14.445 1 86.88 19 ASN B O 1
ATOM 1300 N N . VAL B 1 20 ? -12.445 22.75 15.203 1 89.81 20 VAL B N 1
ATOM 1301 C CA . VAL B 1 20 ? -12.633 21.359 15.633 1 89.81 20 VAL B CA 1
ATOM 1302 C C . VAL B 1 20 ? -13.594 20.656 14.68 1 89.81 20 VAL B C 1
ATOM 1304 O O . VAL B 1 20 ? -14.672 21.172 14.375 1 89.81 20 VAL B O 1
ATOM 1307 N N . ARG B 1 21 ? -13.102 19.516 14.141 1 93 21 ARG B N 1
ATOM 1308 C CA . ARG B 1 21 ? -13.961 18.672 13.312 1 93 21 ARG B CA 1
ATOM 1309 C C . ARG B 1 21 ? -13.891 17.219 13.758 1 93 21 ARG B C 1
ATOM 1311 O O . ARG B 1 21 ? -12.93 16.797 14.398 1 93 21 ARG B O 1
ATOM 1318 N N . TYR B 1 22 ? -15.031 16.531 13.445 1 92.44 22 TYR B N 1
ATOM 1319 C CA . TYR B 1 22 ? -15.125 15.109 13.773 1 92.44 22 TYR B CA 1
ATOM 1320 C C . TYR B 1 22 ? -15.156 14.258 12.508 1 92.44 22 TYR B C 1
ATOM 1322 O O . TYR B 1 22 ? -15.805 14.625 11.523 1 92.44 22 TYR B O 1
ATOM 1330 N N . TYR B 1 23 ? -14.391 13.148 12.586 1 92.81 23 TYR B N 1
ATOM 1331 C CA . TYR B 1 23 ? -14.289 12.273 11.43 1 92.81 23 TYR B CA 1
ATOM 1332 C C . TYR B 1 23 ? -14.297 10.805 11.852 1 92.81 23 TYR B C 1
ATOM 1334 O O . TYR B 1 23 ? -14.047 10.492 13.016 1 92.81 23 TYR B O 1
ATOM 1342 N N . ALA B 1 24 ? -14.617 10.047 10.82 1 90.56 24 ALA B N 1
ATOM 1343 C CA . ALA B 1 24 ? -14.594 8.609 11.047 1 90.56 24 ALA B CA 1
ATOM 1344 C C . ALA B 1 24 ? -13.18 8.055 10.922 1 90.56 24 ALA B C 1
ATOM 1346 O O . ALA B 1 24 ? -12.43 8.445 10.016 1 90.56 24 ALA B O 1
ATOM 1347 N N . THR B 1 25 ? -12.797 7.254 11.805 1 85.94 25 THR B N 1
ATOM 1348 C CA . THR B 1 25 ? -11.516 6.555 11.734 1 85.94 25 THR B CA 1
ATOM 1349 C C . THR B 1 25 ? -11.711 5.051 11.922 1 85.94 25 THR B C 1
ATOM 1351 O O . THR B 1 25 ? -12.672 4.621 12.57 1 85.94 25 THR B O 1
ATOM 1354 N N . THR B 1 26 ? -10.789 4.438 11.039 1 73.12 26 THR B N 1
ATOM 1355 C CA . THR B 1 26 ? -10.867 2.982 11.125 1 73.12 26 THR B CA 1
ATOM 1356 C C . THR B 1 26 ? -10.391 2.496 12.492 1 73.12 26 THR B C 1
ATOM 1358 O O . THR B 1 26 ? -9.375 2.969 13 1 73.12 26 THR B O 1
ATOM 1361 N N . ARG B 1 27 ? -11.188 2.389 13.453 1 59.97 27 ARG B N 1
ATOM 1362 C CA . ARG B 1 27 ? -10.688 1.817 14.695 1 59.97 27 ARG B CA 1
ATOM 1363 C C . ARG B 1 27 ? -10.586 0.298 14.602 1 59.97 27 ARG B C 1
ATOM 1365 O O . ARG B 1 27 ? -11 -0.294 13.602 1 59.97 27 ARG B O 1
ATOM 1372 N N . ALA B 1 28 ? -11.07 -0.311 15.859 1 50.47 28 ALA B N 1
ATOM 1373 C CA . ALA B 1 28 ? -10.859 -1.356 16.859 1 50.47 28 ALA B CA 1
ATOM 1374 C C . ALA B 1 28 ? -11.047 -2.742 16.25 1 50.47 28 ALA B C 1
ATOM 1376 O O . ALA B 1 28 ? -10.18 -3.607 16.375 1 50.47 28 ALA B O 1
ATOM 1377 N N . LEU B 1 29 ? -12.375 -3.285 16.312 1 51.84 29 LEU B N 1
ATOM 1378 C CA . LEU B 1 29 ? -12.617 -4.723 16.406 1 51.84 29 LEU B CA 1
ATOM 1379 C C . LEU B 1 29 ? -12.336 -5.41 15.078 1 51.84 29 LEU B C 1
ATOM 1381 O O . LEU B 1 29 ? -13.117 -5.297 14.133 1 51.84 29 LEU B O 1
ATOM 1385 N N . GLN B 1 30 ? -11.008 -5.309 14.742 1 57.47 30 GLN B N 1
ATOM 1386 C CA . GLN B 1 30 ? -10.578 -5.906 13.484 1 57.47 30 GLN B CA 1
ATOM 1387 C C . GLN B 1 30 ? -11 -7.371 13.398 1 57.47 30 GLN B C 1
ATOM 1389 O O . GLN B 1 30 ? -10.812 -8.133 14.344 1 57.47 30 GLN B O 1
ATOM 1394 N N . LYS B 1 31 ? -11.906 -7.605 12.492 1 71.06 31 LYS B N 1
ATOM 1395 C CA . LYS B 1 31 ? -12.18 -9 12.148 1 71.06 31 LYS B CA 1
ATOM 1396 C C . LYS B 1 31 ? -10.883 -9.789 11.969 1 71.06 31 LYS B C 1
ATOM 1398 O O . LYS B 1 31 ? -9.812 -9.195 11.828 1 71.06 31 LYS B O 1
ATOM 1403 N N . LYS B 1 32 ? -10.977 -11.062 12.258 1 82.75 32 LYS B N 1
ATOM 1404 C CA . LYS B 1 32 ? -9.836 -11.969 12.125 1 82.75 32 LYS B CA 1
ATOM 1405 C C . LYS B 1 32 ? -9.125 -11.766 10.789 1 82.75 32 LYS B C 1
ATOM 1407 O O . LYS B 1 32 ? -9.766 -11.773 9.734 1 82.75 32 LYS B O 1
ATOM 1412 N N . PRO B 1 33 ? -7.914 -11.477 10.836 1 90.94 33 PRO B N 1
ATOM 1413 C CA . PRO B 1 33 ? -7.152 -11.359 9.586 1 90.94 33 PRO B CA 1
ATOM 1414 C C . PRO B 1 33 ? -7.156 -12.641 8.766 1 90.94 33 PRO B C 1
ATOM 1416 O O . PRO B 1 33 ? -7.441 -13.719 9.297 1 90.94 33 PRO B O 1
ATOM 1419 N N . VAL B 1 34 ? -6.941 -12.508 7.52 1 95.56 34 VAL B N 1
ATOM 1420 C CA . VAL B 1 34 ? -6.836 -13.625 6.59 1 95.56 34 VAL B CA 1
ATOM 1421 C C . VAL B 1 34 ? -5.383 -13.805 6.156 1 95.56 34 VAL B C 1
ATOM 1423 O O . VAL B 1 34 ? -4.715 -12.836 5.793 1 95.56 34 VAL B O 1
ATOM 1426 N N . ASP B 1 35 ? -4.965 -15.094 6.184 1 96.5 35 ASP B N 1
ATOM 1427 C CA . ASP B 1 35 ? -3.557 -15.32 5.875 1 96.5 35 ASP B CA 1
ATOM 1428 C C . ASP B 1 35 ? -3.389 -15.898 4.477 1 96.5 35 ASP B C 1
ATOM 1430 O O . ASP B 1 35 ? -4.375 -16.156 3.777 1 96.5 35 ASP B O 1
ATOM 1434 N N . SER B 1 36 ? -2.146 -16.125 4.152 1 96.5 36 SER B N 1
ATOM 1435 C CA . SER B 1 36 ? -1.805 -16.594 2.812 1 96.5 36 SER B CA 1
ATOM 1436 C C . SER B 1 36 ? -2.385 -17.984 2.547 1 96.5 36 SER B C 1
ATOM 1438 O O . SER B 1 36 ? -2.752 -18.297 1.413 1 96.5 36 SER B O 1
ATOM 1440 N N . ALA B 1 37 ? -2.398 -18.766 3.564 1 96.94 37 ALA B N 1
ATOM 1441 C CA . ALA B 1 37 ? -2.926 -20.125 3.396 1 96.94 37 ALA B CA 1
ATOM 1442 C C . ALA B 1 37 ? -4.398 -20.094 2.994 1 96.94 37 ALA B C 1
ATOM 1444 O O . ALA B 1 37 ? -4.816 -20.828 2.092 1 96.94 37 ALA B O 1
ATOM 1445 N N . GLU B 1 38 ? -5.141 -19.281 3.689 1 96.94 38 GLU B N 1
ATOM 1446 C CA . GLU B 1 38 ? -6.555 -19.141 3.357 1 96.94 38 GLU B CA 1
ATOM 1447 C C . GLU B 1 38 ? -6.734 -18.562 1.953 1 96.94 38 GLU B C 1
ATOM 1449 O O . GLU B 1 38 ? -7.59 -19.031 1.194 1 96.94 38 GLU B O 1
ATOM 1454 N N . ILE B 1 39 ? -5.93 -17.609 1.633 1 97.62 39 ILE B N 1
ATOM 1455 C CA . ILE B 1 39 ? -5.992 -17 0.31 1 97.62 39 ILE B CA 1
ATOM 1456 C C . ILE B 1 39 ? -5.641 -18.047 -0.754 1 97.62 39 ILE B C 1
ATOM 1458 O O . ILE B 1 39 ? -6.316 -18.141 -1.782 1 97.62 39 ILE B O 1
ATOM 1462 N N . ALA B 1 40 ? -4.629 -18.797 -0.474 1 97.44 40 ALA B N 1
ATOM 1463 C CA . ALA B 1 40 ? -4.211 -19.828 -1.415 1 97.44 40 ALA B CA 1
ATOM 1464 C C . ALA B 1 40 ? -5.324 -20.844 -1.643 1 97.44 40 ALA B C 1
ATOM 1466 O O . ALA B 1 40 ? -5.57 -21.266 -2.777 1 97.44 40 ALA B O 1
ATOM 1467 N N . ARG B 1 41 ? -5.938 -21.219 -0.621 1 97.69 41 ARG B N 1
ATOM 1468 C CA . ARG B 1 41 ? -7.035 -22.188 -0.722 1 97.69 41 ARG B CA 1
ATOM 1469 C C . ARG B 1 41 ? -8.164 -21.625 -1.581 1 97.69 41 ARG B C 1
ATOM 1471 O O . ARG B 1 41 ? -8.695 -22.328 -2.449 1 97.69 41 ARG B O 1
ATOM 1478 N N . GLN B 1 42 ? -8.523 -20.484 -1.368 1 97.69 42 GLN B N 1
ATOM 1479 C CA . GLN B 1 42 ? -9.602 -19.859 -2.121 1 97.69 42 GLN B CA 1
ATOM 1480 C C . GLN B 1 42 ? -9.234 -19.703 -3.594 1 97.69 42 GLN B C 1
ATOM 1482 O O . GLN B 1 42 ? -10.07 -19.922 -4.477 1 97.69 42 GLN B O 1
ATOM 1487 N N . LEU B 1 43 ? -8.008 -19.312 -3.805 1 97.12 43 LEU B N 1
ATOM 1488 C CA . LEU B 1 43 ? -7.547 -19.172 -5.184 1 97.12 43 LEU B CA 1
ATOM 1489 C C . LEU B 1 43 ? -7.547 -20.531 -5.887 1 97.12 43 LEU B C 1
ATOM 1491 O O . LEU B 1 43 ? -7.895 -20.625 -7.066 1 97.12 43 LEU B O 1
ATOM 1495 N N . ALA B 1 44 ? -7.086 -21.516 -5.195 1 96.81 44 ALA B N 1
ATOM 1496 C CA . ALA B 1 44 ? -7.074 -22.875 -5.75 1 96.81 44 ALA B CA 1
ATOM 1497 C C . ALA B 1 44 ? -8.484 -23.312 -6.129 1 96.81 44 ALA B C 1
ATOM 1499 O O . ALA B 1 44 ? -8.68 -23.969 -7.16 1 96.81 44 ALA B O 1
ATOM 1500 N N . GLU B 1 45 ? -9.43 -22.969 -5.316 1 96.38 45 GLU B N 1
ATOM 1501 C CA . GLU B 1 45 ? -10.828 -23.312 -5.574 1 96.38 45 GLU B CA 1
ATOM 1502 C C . GLU B 1 45 ? -11.336 -22.641 -6.852 1 96.38 45 GLU B C 1
ATOM 1504 O O . GLU B 1 45 ? -12.234 -23.156 -7.512 1 96.38 45 GLU B O 1
ATOM 1509 N N . LYS B 1 46 ? -10.719 -21.609 -7.23 1 94.56 46 LYS B N 1
ATOM 1510 C CA . LYS B 1 46 ? -11.164 -20.844 -8.383 1 94.56 46 LYS B CA 1
ATOM 1511 C C . LYS B 1 46 ? -10.281 -21.109 -9.602 1 94.56 46 LYS B C 1
ATOM 1513 O O . LYS B 1 46 ? -10.383 -20.406 -10.609 1 94.56 46 LYS B O 1
ATOM 1518 N N . SER B 1 47 ? -9.398 -22 -9.414 1 92.81 47 SER B N 1
ATOM 1519 C CA . SER B 1 47 ? -8.461 -22.281 -10.5 1 92.81 47 SER B CA 1
ATOM 1520 C C . SER B 1 47 ? -8.32 -23.797 -10.711 1 92.81 47 SER B C 1
ATOM 1522 O O . SER B 1 47 ? -9 -24.578 -10.055 1 92.81 47 SER B O 1
ATOM 1524 N N . SER B 1 48 ? -7.473 -24.125 -11.711 1 93 48 SER B N 1
ATOM 1525 C CA . SER B 1 48 ? -7.168 -25.516 -11.969 1 93 48 SER B CA 1
ATOM 1526 C C . SER B 1 48 ? -5.922 -25.969 -11.203 1 93 48 SER B C 1
ATOM 1528 O O . SER B 1 48 ? -5.414 -27.062 -11.422 1 93 48 SER B O 1
ATOM 1530 N N . LEU B 1 49 ? -5.523 -25.172 -10.297 1 96.06 49 LEU B N 1
ATOM 1531 C CA . LEU B 1 49 ? -4.273 -25.438 -9.594 1 96.06 49 LEU B CA 1
ATOM 1532 C C . LEU B 1 49 ? -4.547 -26 -8.203 1 96.06 49 LEU B C 1
ATOM 1534 O O . LEU B 1 49 ? -5.625 -25.781 -7.641 1 96.06 49 LEU B O 1
ATOM 1538 N N . GLN B 1 50 ? -3.555 -26.656 -7.699 1 95.75 50 GLN B N 1
ATOM 1539 C CA . GLN B 1 50 ? -3.631 -27.141 -6.328 1 95.75 50 GLN B CA 1
ATOM 1540 C C . GLN B 1 50 ? -3.162 -26.078 -5.336 1 95.75 50 GLN B C 1
ATOM 1542 O O . GLN B 1 50 ? -2.463 -25.141 -5.715 1 95.75 50 GLN B O 1
ATOM 1547 N N . ASP B 1 51 ? -3.559 -26.297 -4.098 1 95.38 51 ASP B N 1
ATOM 1548 C CA . ASP B 1 51 ? -3.23 -25.359 -3.023 1 95.38 51 ASP B CA 1
ATOM 1549 C C . ASP B 1 51 ? -1.725 -25.125 -2.953 1 95.38 51 ASP B C 1
ATOM 1551 O O . ASP B 1 51 ? -1.284 -23.969 -2.828 1 95.38 51 ASP B O 1
ATOM 1555 N N . GLY B 1 52 ? -0.991 -26.188 -3.049 1 94.62 52 GLY B N 1
ATOM 1556 C CA . GLY B 1 52 ? 0.458 -26.094 -2.969 1 94.62 52 GLY B CA 1
ATOM 1557 C C . GLY B 1 52 ? 1.062 -25.234 -4.07 1 94.62 52 GLY B C 1
ATOM 1558 O O . GLY B 1 52 ? 2.012 -24.484 -3.834 1 94.62 52 GLY B O 1
ATOM 1559 N N . ASP B 1 53 ? 0.526 -25.391 -5.32 1 95.06 53 ASP B N 1
ATOM 1560 C CA . ASP B 1 53 ? 1.001 -24.609 -6.461 1 95.06 53 ASP B CA 1
ATOM 1561 C C . ASP B 1 53 ? 0.74 -23.125 -6.254 1 95.06 53 ASP B C 1
ATOM 1563 O O . ASP B 1 53 ? 1.624 -22.297 -6.484 1 95.06 53 ASP B O 1
ATOM 1567 N N . VAL B 1 54 ? -0.482 -22.781 -5.793 1 96.38 54 VAL B N 1
ATOM 1568 C CA . VAL B 1 54 ? -0.861 -21.391 -5.578 1 96.38 54 VAL B CA 1
ATOM 1569 C C . VAL B 1 54 ? -0.001 -20.781 -4.469 1 96.38 54 VAL B C 1
ATOM 1571 O O . VAL B 1 54 ? 0.508 -19.672 -4.605 1 96.38 54 VAL B O 1
ATOM 1574 N N . MET B 1 55 ? 0.2 -21.547 -3.469 1 95.06 55 MET B N 1
ATOM 1575 C CA . MET B 1 55 ? 1.019 -21.078 -2.355 1 95.06 55 MET B CA 1
ATOM 1576 C C . MET B 1 55 ? 2.443 -20.781 -2.812 1 95.06 55 MET B C 1
ATOM 1578 O O . MET B 1 55 ? 3.041 -19.797 -2.396 1 95.06 55 MET B O 1
ATOM 1582 N N . SER B 1 56 ? 2.938 -21.594 -3.568 1 94.19 56 SER B N 1
ATOM 1583 C CA . SER B 1 56 ? 4.281 -21.391 -4.094 1 94.19 56 SER B CA 1
ATOM 1584 C C . SER B 1 56 ? 4.371 -20.078 -4.867 1 94.19 56 SER B C 1
ATOM 1586 O O . SER B 1 56 ? 5.34 -19.328 -4.715 1 94.19 56 SER B O 1
ATOM 1588 N N . VAL B 1 57 ? 3.412 -19.797 -5.695 1 95.44 57 VAL B N 1
ATOM 1589 C CA . VAL B 1 57 ? 3.379 -18.547 -6.469 1 95.44 57 VAL B CA 1
ATOM 1590 C C . VAL B 1 57 ? 3.332 -17.359 -5.523 1 95.44 57 VAL B C 1
ATOM 1592 O O . VAL B 1 57 ? 4.094 -16.391 -5.688 1 95.44 57 VAL B O 1
ATOM 1595 N N . LEU B 1 58 ? 2.486 -17.406 -4.492 1 95.25 58 LEU B N 1
ATOM 1596 C CA . LEU B 1 58 ? 2.314 -16.281 -3.57 1 95.25 58 LEU B CA 1
ATOM 1597 C C . LEU B 1 58 ? 3.604 -16.016 -2.801 1 95.25 58 LEU B C 1
ATOM 1599 O O . LEU B 1 58 ? 3.998 -14.859 -2.633 1 95.25 58 LEU B O 1
ATOM 1603 N N . VAL B 1 59 ? 4.242 -17.031 -2.463 1 91.88 59 VAL B N 1
ATOM 1604 C CA . VAL B 1 59 ? 5.457 -16.875 -1.668 1 91.88 59 VAL B CA 1
ATOM 1605 C C . VAL B 1 59 ? 6.586 -16.328 -2.541 1 91.88 59 VAL B C 1
ATOM 1607 O O . VAL B 1 59 ? 7.402 -15.531 -2.084 1 91.88 59 VAL B O 1
ATOM 1610 N N . GLN B 1 60 ? 6.668 -16.766 -3.773 1 95.5 60 GLN B N 1
ATOM 1611 C CA . GLN B 1 60 ? 7.73 -16.344 -4.676 1 95.5 60 GLN B CA 1
ATOM 1612 C C . GLN B 1 60 ? 7.48 -14.922 -5.188 1 95.5 60 GLN B C 1
ATOM 1614 O O . GLN B 1 60 ? 8.406 -14.242 -5.633 1 95.5 60 GLN B O 1
ATOM 1619 N N . LEU B 1 61 ? 6.273 -14.539 -5.145 1 96.69 61 LEU B N 1
ATOM 1620 C CA . LEU B 1 61 ? 5.875 -13.242 -5.684 1 96.69 61 LEU B CA 1
ATOM 1621 C C . LEU B 1 61 ? 6.691 -12.117 -5.059 1 96.69 61 LEU B C 1
ATOM 1623 O O . LEU B 1 61 ? 7.188 -11.234 -5.766 1 96.69 61 LEU B O 1
ATOM 1627 N N . SER B 1 62 ? 6.863 -12.156 -3.756 1 96.31 62 SER B N 1
ATOM 1628 C CA . SER B 1 62 ? 7.586 -11.094 -3.061 1 96.31 62 SER B CA 1
ATOM 1629 C C . SER B 1 62 ? 9.016 -10.977 -3.566 1 96.31 62 SER B C 1
ATOM 1631 O O . SER B 1 62 ? 9.539 -9.875 -3.727 1 96.31 62 SER B O 1
ATOM 1633 N N . GLY B 1 63 ? 9.625 -12.125 -3.789 1 95.88 63 GLY B N 1
ATOM 1634 C CA . GLY B 1 63 ? 10.992 -12.117 -4.297 1 95.88 63 GLY B CA 1
ATOM 1635 C C . GLY B 1 63 ? 11.109 -11.469 -5.668 1 95.88 63 GLY B C 1
ATOM 1636 O O . GLY B 1 63 ? 12.023 -10.672 -5.906 1 95.88 63 GLY B O 1
ATOM 1637 N N . VAL B 1 64 ? 10.242 -11.812 -6.551 1 96.94 64 VAL B N 1
ATOM 1638 C CA . VAL B 1 64 ? 10.266 -11.281 -7.91 1 96.94 64 VAL B CA 1
ATOM 1639 C C . VAL B 1 64 ? 9.992 -9.781 -7.883 1 96.94 64 VAL B C 1
ATOM 1641 O O . VAL B 1 64 ? 10.672 -9.008 -8.562 1 96.94 64 VAL B O 1
ATOM 1644 N N . ILE B 1 65 ? 9.031 -9.32 -7.09 1 96.69 65 ILE B N 1
ATOM 1645 C CA . ILE B 1 65 ? 8.703 -7.902 -6.969 1 96.69 65 ILE B CA 1
ATOM 1646 C C . ILE B 1 65 ? 9.906 -7.141 -6.406 1 96.69 65 ILE B C 1
ATOM 1648 O O . ILE B 1 65 ? 10.25 -6.066 -6.902 1 96.69 65 ILE B O 1
ATOM 1652 N N . ALA B 1 66 ? 10.523 -7.762 -5.43 1 95.62 66 ALA B N 1
ATOM 1653 C CA . ALA B 1 66 ? 11.656 -7.117 -4.77 1 95.62 66 ALA B CA 1
ATOM 1654 C C . ALA B 1 66 ? 12.789 -6.852 -5.762 1 95.62 66 ALA B C 1
ATOM 1656 O O . ALA B 1 66 ? 13.469 -5.824 -5.68 1 95.62 66 ALA B O 1
ATOM 1657 N N . GLU B 1 67 ? 12.969 -7.711 -6.668 1 94 67 GLU B N 1
ATOM 1658 C CA . GLU B 1 67 ? 14.039 -7.59 -7.652 1 94 67 GLU B CA 1
ATOM 1659 C C . GLU B 1 67 ? 13.867 -6.336 -8.508 1 94 67 GLU B C 1
ATOM 1661 O O . GLU B 1 67 ? 14.844 -5.727 -8.938 1 94 67 GLU B O 1
ATOM 1666 N N . HIS B 1 68 ? 12.719 -5.992 -8.727 1 93.94 68 HIS B N 1
ATOM 1667 C CA . HIS B 1 68 ? 12.453 -4.816 -9.555 1 93.94 68 HIS B CA 1
ATOM 1668 C C . HIS B 1 68 ? 12.398 -3.551 -8.703 1 93.94 68 HIS B C 1
ATOM 1670 O O . HIS B 1 68 ? 12.867 -2.492 -9.125 1 93.94 68 HIS B O 1
ATOM 1676 N N . LEU B 1 69 ? 11.875 -3.625 -7.527 1 93.12 69 LEU B N 1
ATOM 1677 C CA . LEU B 1 69 ? 11.734 -2.457 -6.66 1 93.12 69 LEU B CA 1
ATOM 1678 C C . LEU B 1 69 ? 13.102 -1.934 -6.234 1 93.12 69 LEU B C 1
ATOM 1680 O O . LEU B 1 69 ? 13.289 -0.726 -6.07 1 93.12 69 LEU B O 1
ATOM 1684 N N . HIS B 1 70 ? 14 -2.818 -6.039 1 90.44 70 HIS B N 1
ATOM 1685 C CA . HIS B 1 70 ? 15.312 -2.355 -5.609 1 90.44 70 HIS B CA 1
ATOM 1686 C C . HIS B 1 70 ? 15.977 -1.498 -6.684 1 90.44 70 HIS B C 1
ATOM 1688 O O . HIS B 1 70 ? 16.891 -0.722 -6.391 1 90.44 70 HIS B O 1
ATOM 1694 N N . GLN B 1 71 ? 15.5 -1.667 -7.891 1 88.31 71 GLN B N 1
ATOM 1695 C CA . GLN B 1 71 ? 16.016 -0.865 -8.992 1 88.31 71 GLN B CA 1
ATOM 1696 C C . GLN B 1 71 ? 15.211 0.424 -9.156 1 88.31 71 GLN B C 1
ATOM 1698 O O . GLN B 1 71 ? 15.438 1.186 -10.102 1 88.31 71 GLN B O 1
ATOM 1703 N N . GLY B 1 72 ? 14.242 0.529 -8.352 1 88.81 72 GLY B N 1
ATOM 1704 C CA . GLY B 1 72 ? 13.445 1.744 -8.406 1 88.81 72 GLY B CA 1
ATOM 1705 C C . GLY B 1 72 ? 12.281 1.653 -9.383 1 88.81 72 GLY B C 1
ATOM 1706 O O . GLY B 1 72 ? 11.664 2.666 -9.719 1 88.81 72 GLY B O 1
ATOM 1707 N N . ARG B 1 73 ? 12.039 0.463 -9.883 1 91.25 73 ARG B N 1
ATOM 1708 C CA . ARG B 1 73 ? 10.953 0.289 -10.844 1 91.25 73 ARG B CA 1
ATOM 1709 C C . ARG B 1 73 ? 9.609 0.112 -10.133 1 91.25 73 ARG B C 1
ATOM 1711 O O . ARG B 1 73 ? 9.562 -0.408 -9.023 1 91.25 73 ARG B O 1
ATOM 1718 N N . THR B 1 74 ? 8.633 0.568 -10.844 1 94.25 74 THR B N 1
ATOM 1719 C CA . THR B 1 74 ? 7.266 0.296 -10.406 1 94.25 74 THR B CA 1
ATOM 1720 C C . THR B 1 74 ? 6.781 -1.05 -10.938 1 94.25 74 THR B C 1
ATOM 1722 O O . THR B 1 74 ? 7 -1.372 -12.109 1 94.25 74 THR B O 1
ATOM 1725 N N . VAL B 1 75 ? 6.176 -1.79 -10.039 1 96.12 75 VAL B N 1
ATOM 1726 C CA . VAL B 1 75 ? 5.625 -3.084 -10.43 1 96.12 75 VAL B CA 1
ATOM 1727 C C . VAL B 1 75 ? 4.098 -3.021 -10.406 1 96.12 75 VAL B C 1
ATOM 1729 O O . VAL B 1 75 ? 3.5 -2.686 -9.383 1 96.12 75 VAL B O 1
ATOM 1732 N N . SER B 1 76 ? 3.551 -3.457 -11.547 1 96.5 76 SER B N 1
ATOM 1733 C CA . SER B 1 76 ? 2.096 -3.43 -11.664 1 96.5 76 SER B CA 1
ATOM 1734 C C . SER B 1 76 ? 1.521 -4.844 -11.727 1 96.5 76 SER B C 1
ATOM 1736 O O . SER B 1 76 ? 1.963 -5.664 -12.531 1 96.5 76 SER B O 1
ATOM 1738 N N . ILE B 1 77 ? 0.603 -5.094 -10.859 1 96.81 77 ILE B N 1
ATOM 1739 C CA . ILE B 1 77 ? -0.187 -6.316 -10.93 1 96.81 77 ILE B CA 1
ATOM 1740 C C . ILE B 1 77 ? -1.599 -5.996 -11.414 1 96.81 77 ILE B C 1
ATOM 1742 O O . ILE B 1 77 ? -2.328 -5.242 -10.766 1 96.81 77 ILE B O 1
ATOM 1746 N N . ASP B 1 78 ? -1.918 -6.613 -12.438 1 94.81 78 ASP B N 1
ATOM 1747 C CA . ASP B 1 78 ? -3.201 -6.324 -13.07 1 94.81 78 ASP B CA 1
ATOM 1748 C C . ASP B 1 78 ? -4.359 -6.598 -12.117 1 94.81 78 ASP B C 1
ATOM 1750 O O . ASP B 1 78 ? -4.414 -7.66 -11.484 1 94.81 78 ASP B O 1
ATOM 1754 N N . GLY B 1 79 ? -5.223 -5.574 -12.078 1 95.56 79 GLY B N 1
ATOM 1755 C CA . GLY B 1 79 ? -6.41 -5.711 -11.25 1 95.56 79 GLY B CA 1
ATOM 1756 C C . GLY B 1 79 ? -6.164 -5.375 -9.797 1 95.56 79 GLY B C 1
ATOM 1757 O O . GLY B 1 79 ? -7.109 -5.184 -9.023 1 95.56 79 GLY B O 1
ATOM 1758 N N . LEU B 1 80 ? -5.027 -5.328 -9.391 1 97.12 80 LEU B N 1
ATOM 1759 C CA . LEU B 1 80 ? -4.699 -5.102 -7.988 1 97.12 80 LEU B CA 1
ATOM 1760 C C . LEU B 1 80 ? -4.145 -3.695 -7.781 1 97.12 80 LEU B C 1
ATOM 1762 O O . LEU B 1 80 ? -4.812 -2.84 -7.195 1 97.12 80 LEU B O 1
ATOM 1766 N N . GLY B 1 81 ? -2.971 -3.467 -8.383 1 97 81 GLY B N 1
ATOM 1767 C CA . GLY B 1 81 ? -2.396 -2.145 -8.195 1 97 81 GLY B CA 1
ATOM 1768 C C . GLY B 1 81 ? -0.906 -2.098 -8.477 1 97 81 GLY B C 1
ATOM 1769 O O . GLY B 1 81 ? -0.363 -2.986 -9.133 1 97 81 GLY B O 1
ATOM 1770 N N . ASN B 1 82 ? -0.333 -1.008 -7.992 1 96.69 82 ASN B N 1
ATOM 1771 C CA . ASN B 1 82 ? 1.073 -0.715 -8.25 1 96.69 82 ASN B CA 1
ATOM 1772 C C . ASN B 1 82 ? 1.878 -0.661 -6.953 1 96.69 82 ASN B C 1
ATOM 1774 O O . ASN B 1 82 ? 1.437 -0.068 -5.965 1 96.69 82 ASN B O 1
ATOM 1778 N N . PHE B 1 83 ? 3.041 -1.294 -7.039 1 95.75 83 PHE B N 1
ATOM 1779 C CA . PHE B 1 83 ? 4.023 -1.224 -5.961 1 95.75 83 PHE B CA 1
ATOM 1780 C C . PHE B 1 83 ? 5.223 -0.379 -6.375 1 95.75 83 PHE B C 1
ATOM 1782 O O . PHE B 1 83 ? 5.719 -0.504 -7.496 1 95.75 83 PHE B O 1
ATOM 1789 N N . PHE B 1 84 ? 5.699 0.388 -5.477 1 93.69 84 PHE B N 1
ATOM 1790 C CA . PHE B 1 84 ? 6.863 1.223 -5.762 1 93.69 84 PHE B CA 1
ATOM 1791 C C . PHE B 1 84 ? 7.574 1.62 -4.473 1 93.69 84 PHE B C 1
ATOM 1793 O O . PHE B 1 84 ? 6.941 1.757 -3.426 1 93.69 84 PHE B O 1
ATOM 1800 N N . PRO B 1 85 ? 8.852 1.8 -4.574 1 92.56 85 PRO B N 1
ATOM 1801 C CA . PRO B 1 85 ? 9.578 2.244 -3.383 1 92.56 85 PRO B CA 1
ATOM 1802 C C . PRO B 1 85 ? 9.445 3.744 -3.133 1 92.56 85 PRO B C 1
ATOM 1804 O O . PRO B 1 85 ? 9.391 4.531 -4.082 1 92.56 85 PRO B O 1
ATOM 1807 N N . THR B 1 86 ? 9.305 4.074 -1.918 1 91.94 86 THR B N 1
ATOM 1808 C CA . THR B 1 86 ? 9.344 5.465 -1.482 1 91.94 86 THR B CA 1
ATOM 1809 C C . THR B 1 86 ? 10.609 5.754 -0.687 1 91.94 86 THR B C 1
ATOM 1811 O O . THR B 1 86 ? 10.953 5.016 0.241 1 91.94 86 THR B O 1
ATOM 1814 N N . ILE B 1 87 ? 11.297 6.809 -1.025 1 92 87 ILE B N 1
ATOM 1815 C CA . ILE B 1 87 ? 12.57 7.102 -0.375 1 92 87 ILE B CA 1
ATOM 1816 C C . ILE B 1 87 ? 12.414 8.32 0.535 1 92 87 ILE B C 1
ATOM 1818 O O . ILE B 1 87 ? 11.477 9.102 0.383 1 92 87 ILE B O 1
ATOM 1822 N N . THR B 1 88 ? 13.289 8.344 1.433 1 92.31 88 THR B N 1
ATOM 1823 C CA . THR B 1 88 ? 13.406 9.5 2.318 1 92.31 88 THR B CA 1
ATOM 1824 C C . THR B 1 88 ? 14.867 9.734 2.715 1 92.31 88 THR B C 1
ATOM 1826 O O . THR B 1 88 ? 15.766 9.047 2.223 1 92.31 88 THR B O 1
ATOM 1829 N N . SER B 1 89 ? 15.109 10.852 3.4 1 94.44 89 SER B N 1
ATOM 1830 C CA . SER B 1 89 ? 16.453 11.164 3.855 1 94.44 89 SER B CA 1
ATOM 1831 C C . SER B 1 89 ? 16.438 11.938 5.172 1 94.44 89 SER B C 1
ATOM 1833 O O . SER B 1 89 ? 15.367 12.383 5.613 1 94.44 89 SER B O 1
ATOM 1835 N N . LYS B 1 90 ? 17.609 11.938 5.699 1 93.88 90 LYS B N 1
ATOM 1836 C CA . LYS B 1 90 ? 17.797 12.883 6.801 1 93.88 90 LYS B CA 1
ATOM 1837 C C . LYS B 1 90 ? 17.688 14.32 6.316 1 93.88 90 LYS B C 1
ATOM 1839 O O . LYS B 1 90 ? 18.188 14.656 5.238 1 93.88 90 LYS B O 1
ATOM 1844 N N . GLY B 1 91 ? 17 15.062 7.105 1 92.12 91 GLY B N 1
ATOM 1845 C CA . GLY B 1 91 ? 16.969 16.484 6.797 1 92.12 91 GLY B CA 1
ATOM 1846 C C . GLY B 1 91 ? 18.297 17.172 7.043 1 92.12 91 GLY B C 1
ATOM 1847 O O . GLY B 1 91 ? 18.922 16.969 8.086 1 92.12 91 GLY B O 1
ATOM 1848 N N . VAL B 1 92 ? 18.672 17.938 6.023 1 94.38 92 VAL B N 1
ATOM 1849 C CA . VAL B 1 92 ? 19.938 18.641 6.148 1 94.38 92 VAL B CA 1
ATOM 1850 C C . VAL B 1 92 ? 19.719 20.141 5.938 1 94.38 92 VAL B C 1
ATOM 1852 O O . VAL B 1 92 ? 18.672 20.562 5.449 1 94.38 92 VAL B O 1
ATOM 1855 N N . GLU B 1 93 ? 20.688 20.922 6.297 1 93.31 93 GLU B N 1
ATOM 1856 C CA . GLU B 1 93 ? 20.547 22.375 6.227 1 93.31 93 GLU B CA 1
ATOM 1857 C C . GLU B 1 93 ? 20.859 22.891 4.824 1 93.31 93 GLU B C 1
ATOM 1859 O O . GLU B 1 93 ? 20.312 23.906 4.387 1 93.31 93 GLU B O 1
ATOM 1864 N N . LYS B 1 94 ? 21.781 22.219 4.109 1 93.12 94 LYS B N 1
ATOM 1865 C CA . LYS B 1 94 ? 22.156 22.594 2.754 1 93.12 94 LYS B CA 1
ATOM 1866 C C . LYS B 1 94 ? 21.875 21.469 1.76 1 93.12 94 LYS B C 1
ATOM 1868 O O . LYS B 1 94 ? 22.078 20.297 2.074 1 93.12 94 LYS B O 1
ATOM 1873 N N . PRO B 1 95 ? 21.5 21.844 0.56 1 91 95 PRO B N 1
ATOM 1874 C CA . PRO B 1 95 ? 21.172 20.828 -0.452 1 91 95 PRO B CA 1
ATOM 1875 C C . PRO B 1 95 ? 22.359 19.906 -0.755 1 91 95 PRO B C 1
ATOM 1877 O O . PRO B 1 95 ? 22.156 18.719 -1.039 1 91 95 PRO B O 1
ATOM 1880 N N . GLU B 1 96 ? 23.578 20.469 -0.706 1 91.38 96 GLU B N 1
ATOM 1881 C CA . GLU B 1 96 ? 24.781 19.703 -1.041 1 91.38 96 GLU B CA 1
ATOM 1882 C C . GLU B 1 96 ? 25.047 18.625 -0.002 1 91.38 96 GLU B C 1
ATOM 1884 O O . GLU B 1 96 ? 25.797 17.672 -0.262 1 91.38 96 GLU B O 1
ATOM 1889 N N . GLU B 1 97 ? 24.453 18.766 1.136 1 94.06 97 GLU B N 1
ATOM 1890 C CA . GLU B 1 97 ? 24.672 17.828 2.223 1 94.06 97 GLU B CA 1
ATOM 1891 C C . GLU B 1 97 ? 23.75 16.625 2.102 1 94.06 97 GLU B C 1
ATOM 1893 O O . GLU B 1 97 ? 23.938 15.609 2.787 1 94.06 97 GLU B O 1
ATOM 1898 N N . CYS B 1 98 ? 22.828 16.734 1.26 1 93.12 98 CYS B N 1
ATOM 1899 C CA . CYS B 1 98 ? 21.938 15.602 1.007 1 93.12 98 CYS B CA 1
ATOM 1900 C C . CYS B 1 98 ? 22.578 14.625 0.021 1 93.12 98 CYS B C 1
ATOM 1902 O O . CYS B 1 98 ? 22.328 14.703 -1.184 1 93.12 98 CYS B O 1
ATOM 1904 N N . THR B 1 99 ? 23.328 13.711 0.616 1 92.94 99 THR B N 1
ATOM 1905 C CA . THR B 1 99 ? 24.062 12.758 -0.21 1 92.94 99 THR B CA 1
ATOM 1906 C C . THR B 1 99 ? 23.422 11.375 -0.129 1 92.94 99 THR B C 1
ATOM 1908 O O . THR B 1 99 ? 22.578 11.125 0.732 1 92.94 99 THR B O 1
ATOM 1911 N N . ALA B 1 100 ? 23.875 10.547 -1.048 1 92.12 100 ALA B N 1
ATOM 1912 C CA . ALA B 1 100 ? 23.297 9.219 -1.208 1 92.12 100 ALA B CA 1
ATOM 1913 C C . ALA B 1 100 ? 23.359 8.43 0.094 1 92.12 100 ALA B C 1
ATOM 1915 O O . ALA B 1 100 ? 22.5 7.59 0.367 1 92.12 100 ALA B O 1
ATOM 1916 N N . ASP B 1 101 ? 24.359 8.656 0.907 1 93.56 101 ASP B N 1
ATOM 1917 C CA . ASP B 1 101 ? 24.562 7.898 2.135 1 93.56 101 ASP B CA 1
ATOM 1918 C C . ASP B 1 101 ? 23.516 8.258 3.188 1 93.56 101 ASP B C 1
ATOM 1920 O O . ASP B 1 101 ? 23.375 7.559 4.191 1 93.56 101 ASP B O 1
ATOM 1924 N N . LYS B 1 102 ? 22.781 9.297 2.918 1 94.62 102 LYS B N 1
ATOM 1925 C CA . LYS B 1 102 ? 21.766 9.742 3.873 1 94.62 102 LYS B CA 1
ATOM 1926 C C . LYS B 1 102 ? 20.359 9.406 3.377 1 94.62 102 LYS B C 1
ATOM 1928 O O . LYS B 1 102 ? 19.375 9.797 3.996 1 94.62 102 LYS B O 1
ATOM 1933 N N . VAL B 1 103 ? 20.297 8.742 2.289 1 93.12 103 VAL B N 1
ATOM 1934 C CA . VAL B 1 103 ? 19.031 8.406 1.662 1 93.12 103 VAL B CA 1
ATOM 1935 C C . VAL B 1 103 ? 18.719 6.926 1.861 1 93.12 103 VAL B C 1
ATOM 1937 O O . VAL B 1 103 ? 19.625 6.086 1.81 1 93.12 103 VAL B O 1
ATOM 1940 N N . TRP B 1 104 ? 17.438 6.609 2.117 1 93.75 104 TRP B N 1
ATOM 1941 C CA . TRP B 1 104 ? 17.047 5.211 2.234 1 93.75 104 TRP B CA 1
ATOM 1942 C C . TRP B 1 104 ? 15.602 5.02 1.78 1 93.75 104 TRP B C 1
ATOM 1944 O O . TRP B 1 104 ? 14.867 5.992 1.577 1 93.75 104 TRP B O 1
ATOM 1954 N N . VAL B 1 105 ? 15.258 3.818 1.564 1 93.12 105 VAL B N 1
ATOM 1955 C CA . VAL B 1 105 ? 13.883 3.465 1.237 1 93.12 105 VAL B CA 1
ATOM 1956 C C . VAL B 1 105 ? 13.023 3.514 2.498 1 93.12 105 VAL B C 1
ATOM 1958 O O . VAL B 1 105 ? 13.258 2.764 3.449 1 93.12 105 VAL B O 1
ATOM 1961 N N . ALA B 1 106 ? 12.094 4.379 2.494 1 93.88 106 ALA B N 1
ATOM 1962 C CA . ALA B 1 106 ? 11.234 4.555 3.666 1 93.88 106 ALA B CA 1
ATOM 1963 C C . ALA B 1 106 ? 10.195 3.445 3.758 1 93.88 106 ALA B C 1
ATOM 1965 O O . ALA B 1 106 ? 9.93 2.924 4.844 1 93.88 106 ALA B O 1
ATOM 1966 N N . ARG B 1 107 ? 9.586 3.125 2.672 1 95.19 107 ARG B N 1
ATOM 1967 C CA . ARG B 1 107 ? 8.523 2.131 2.596 1 95.19 107 ARG B CA 1
ATOM 1968 C C . ARG B 1 107 ? 8.289 1.693 1.154 1 95.19 107 ARG B C 1
ATOM 1970 O O . ARG B 1 107 ? 8.844 2.279 0.222 1 95.19 107 ARG B O 1
ATOM 1977 N N . ILE B 1 108 ? 7.469 0.669 1.126 1 95.06 108 ILE B N 1
ATOM 1978 C CA . ILE B 1 108 ? 6.926 0.284 -0.172 1 95.06 108 ILE B CA 1
ATOM 1979 C C . ILE B 1 108 ? 5.516 0.847 -0.328 1 95.06 108 ILE B C 1
ATOM 1981 O O . ILE B 1 108 ? 4.625 0.536 0.465 1 95.06 108 ILE B O 1
ATOM 1985 N N . GLY B 1 109 ? 5.477 1.686 -1.304 1 94.88 109 GLY B N 1
ATOM 1986 C CA . GLY B 1 109 ? 4.16 2.229 -1.601 1 94.88 109 GLY B CA 1
ATOM 1987 C C . GLY B 1 109 ? 3.299 1.291 -2.426 1 94.88 109 GLY B C 1
ATOM 1988 O O . GLY B 1 109 ? 3.818 0.483 -3.199 1 94.88 109 GLY B O 1
ATOM 1989 N N . PHE B 1 110 ? 1.988 1.465 -2.215 1 96 110 PHE B N 1
ATOM 1990 C CA . PHE B 1 110 ? 0.997 0.736 -2.998 1 96 110 PHE B CA 1
ATOM 1991 C C . PHE B 1 110 ? -0.159 1.648 -3.391 1 96 110 PHE B C 1
ATOM 1993 O O . PHE B 1 110 ? -0.749 2.314 -2.537 1 96 110 PHE B O 1
ATOM 2000 N N . LYS B 1 111 ? -0.365 1.606 -4.656 1 96.94 111 LYS B N 1
ATOM 2001 C CA . LYS B 1 111 ? -1.539 2.297 -5.18 1 96.94 111 LYS B CA 1
ATOM 2002 C C . LYS B 1 111 ? -2.494 1.317 -5.859 1 96.94 111 LYS B C 1
ATOM 2004 O O . LYS B 1 111 ? -2.178 0.76 -6.91 1 96.94 111 LYS B O 1
ATOM 2009 N N . SER B 1 112 ? -3.646 1.229 -5.305 1 97.69 112 SER B N 1
ATOM 2010 C CA . SER B 1 112 ? -4.621 0.272 -5.82 1 97.69 112 SER B CA 1
ATOM 2011 C C . SER B 1 112 ? -5.137 0.691 -7.191 1 97.69 112 SER B C 1
ATOM 2013 O O . SER B 1 112 ? -5.266 1.884 -7.477 1 97.69 112 SER B O 1
ATOM 2015 N N . ALA B 1 113 ? -5.402 -0.312 -7.996 1 97.06 113 ALA B N 1
ATOM 2016 C CA . ALA B 1 113 ? -6.094 -0.015 -9.25 1 97.06 113 ALA B CA 1
ATOM 2017 C C . ALA B 1 113 ? -7.457 0.612 -8.984 1 97.06 113 ALA B C 1
ATOM 2019 O O . ALA B 1 113 ? -8.164 0.215 -8.055 1 97.06 113 ALA B O 1
ATOM 2020 N N . PRO B 1 114 ? -7.828 1.544 -9.797 1 96.81 114 PRO B N 1
ATOM 2021 C CA . PRO B 1 114 ? -9.102 2.229 -9.57 1 96.81 114 PRO B CA 1
ATOM 2022 C C . PRO B 1 114 ? -10.289 1.27 -9.547 1 96.81 114 PRO B C 1
ATOM 2024 O O . PRO B 1 114 ? -11.18 1.407 -8.703 1 96.81 114 PRO B O 1
ATOM 2027 N N . ALA B 1 115 ? -10.312 0.358 -10.469 1 96 115 ALA B N 1
ATOM 2028 C CA . ALA B 1 115 ? -11.406 -0.603 -10.523 1 96 115 ALA B CA 1
ATOM 2029 C C . ALA B 1 115 ? -11.438 -1.473 -9.266 1 96 115 ALA B C 1
ATOM 2031 O O . ALA B 1 115 ? -12.516 -1.838 -8.781 1 96 115 ALA B O 1
ATOM 2032 N N . PHE B 1 116 ? -10.352 -1.769 -8.773 1 97.06 116 PHE B N 1
ATOM 2033 C CA . PHE B 1 116 ? -10.211 -2.562 -7.559 1 97.06 116 PHE B CA 1
ATOM 2034 C C . PHE B 1 116 ? -10.789 -1.822 -6.359 1 97.06 116 PHE B C 1
ATOM 2036 O O . PHE B 1 116 ? -11.594 -2.379 -5.605 1 97.06 116 PHE B O 1
ATOM 2043 N N . LEU B 1 117 ? -10.406 -0.628 -6.191 1 97.12 117 LEU B N 1
ATOM 2044 C CA . LEU B 1 117 ? -10.914 0.206 -5.109 1 97.12 117 LEU B CA 1
ATOM 2045 C C . LEU B 1 117 ? -12.422 0.386 -5.219 1 97.12 117 LEU B C 1
ATOM 2047 O O . LEU B 1 117 ? -13.141 0.283 -4.223 1 97.12 117 LEU B O 1
ATOM 2051 N N . LYS B 1 118 ? -12.852 0.59 -6.395 1 96.06 118 LYS B N 1
ATOM 2052 C CA . LYS B 1 118 ? -14.281 0.778 -6.629 1 96.06 118 LYS B CA 1
ATOM 2053 C C . LYS B 1 118 ? -15.07 -0.463 -6.223 1 96.06 118 LYS B C 1
ATOM 2055 O O . LYS B 1 118 ? -16.141 -0.355 -5.625 1 96.06 118 LYS B O 1
ATOM 2060 N N . LYS B 1 119 ? -14.516 -1.559 -6.574 1 94.19 119 LYS B N 1
ATOM 2061 C CA . LYS B 1 119 ? -15.156 -2.826 -6.234 1 94.19 119 LYS B CA 1
ATOM 2062 C C . LYS B 1 119 ? -15.336 -2.969 -4.727 1 94.19 119 LYS B C 1
ATOM 2064 O O . LYS B 1 119 ? -16.391 -3.4 -4.258 1 94.19 119 LYS B O 1
ATOM 2069 N N . ILE B 1 120 ? -14.422 -2.621 -3.998 1 94.44 120 ILE B N 1
ATOM 2070 C CA . ILE B 1 120 ? -14.461 -2.725 -2.543 1 94.44 120 ILE B CA 1
ATOM 2071 C C . ILE B 1 120 ? -15.422 -1.683 -1.977 1 94.44 120 ILE B C 1
ATOM 2073 O O . ILE B 1 120 ? -16.25 -1.995 -1.117 1 94.44 120 ILE B O 1
ATOM 2077 N N . ARG B 1 121 ? -15.359 -0.524 -2.52 1 93.44 121 ARG B N 1
ATOM 2078 C CA . ARG B 1 121 ? -16.188 0.587 -2.062 1 93.44 121 ARG B CA 1
ATOM 2079 C C . ARG B 1 121 ? -17.672 0.268 -2.221 1 93.44 121 ARG B C 1
ATOM 2081 O O . ARG B 1 121 ? -18.484 0.581 -1.341 1 93.44 121 ARG B O 1
ATOM 2088 N N . MET B 1 122 ? -17.969 -0.349 -3.256 1 90.81 122 MET B N 1
ATOM 2089 C CA . MET B 1 122 ? -19.359 -0.577 -3.617 1 90.81 122 MET B CA 1
ATOM 2090 C C . MET B 1 122 ? -20.016 -1.587 -2.676 1 90.81 122 MET B C 1
ATOM 2092 O O . MET B 1 122 ? -21.219 -1.53 -2.434 1 90.81 122 MET B O 1
ATOM 2096 N N . LYS B 1 123 ? -19.25 -2.391 -2.154 1 87.81 123 LYS B N 1
ATOM 2097 C CA . LYS B 1 123 ? -19.828 -3.49 -1.381 1 87.81 123 LYS B CA 1
ATOM 2098 C C . LYS B 1 123 ? -19.672 -3.244 0.117 1 87.81 123 LYS B C 1
ATOM 2100 O O . LYS B 1 123 ? -20.234 -3.98 0.932 1 87.81 123 LYS B O 1
ATOM 2105 N N . THR B 1 124 ? -19.078 -2.223 0.43 1 91.31 124 THR B N 1
ATOM 2106 C CA . THR B 1 124 ? -18.719 -2.039 1.833 1 91.31 124 THR B CA 1
ATOM 2107 C C . THR B 1 124 ? -19.812 -1.281 2.576 1 91.31 124 THR B C 1
ATOM 2109 O O . THR B 1 124 ? -20.312 -0.262 2.09 1 91.31 124 THR B O 1
ATOM 2112 N N 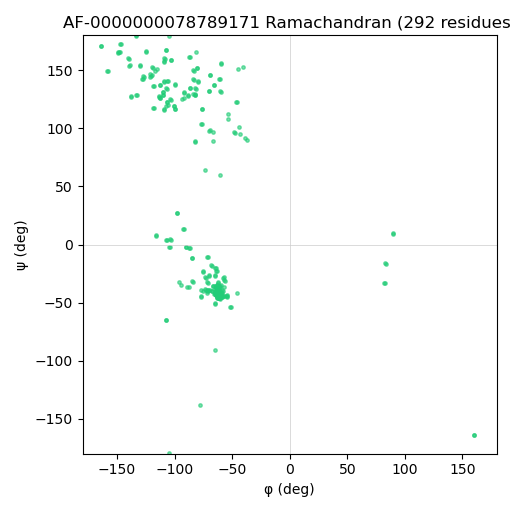. LYS B 1 125 ? -20.188 -1.806 3.684 1 91.25 125 LYS B N 1
ATOM 2113 C CA . LYS B 1 125 ? -21.062 -1.127 4.637 1 91.25 125 LYS B CA 1
ATOM 2114 C C . LYS B 1 125 ? -20.297 -0.728 5.895 1 91.25 125 LYS B C 1
ATOM 2116 O O . LYS B 1 125 ? -19.234 -1.27 6.176 1 91.25 125 LYS B O 1
ATOM 2121 N N . PHE B 1 126 ? -20.938 0.249 6.586 1 91.19 126 PHE B N 1
ATOM 2122 C CA . PHE B 1 126 ? -20.234 0.755 7.762 1 91.19 126 PHE B CA 1
ATOM 2123 C C . PHE B 1 126 ? -21.141 0.71 8.984 1 91.19 126 PHE B C 1
ATOM 2125 O O . PHE B 1 126 ? -22.344 0.92 8.883 1 91.19 126 PHE B O 1
ATOM 2132 N N . LEU B 1 127 ? -20.422 0.417 10.109 1 88 127 LEU B N 1
ATOM 2133 C CA . LEU B 1 127 ? -21.141 0.367 11.375 1 88 127 LEU B CA 1
ATOM 2134 C C . LEU B 1 127 ? -20.391 1.14 12.461 1 88 127 LEU B C 1
ATOM 2136 O O . LEU B 1 127 ? -19.203 0.898 12.695 1 88 127 LEU B O 1
ATOM 2140 N N . SER B 1 128 ? -21.094 2.047 13.148 1 86.19 128 SER B N 1
ATOM 2141 C CA . SER B 1 128 ? -20.484 2.818 14.227 1 86.19 128 SER B CA 1
ATOM 2142 C C . SER B 1 128 ? -20.469 2.023 15.531 1 86.19 128 SER B C 1
ATOM 2144 O O . SER B 1 128 ? -21.5 1.486 15.953 1 86.19 128 SER B O 1
ATOM 2146 N N . ILE B 1 129 ? -19.344 1.91 16.172 1 80.44 129 ILE B N 1
ATOM 2147 C CA . ILE B 1 129 ? -19.297 1.158 17.406 1 80.44 129 ILE B CA 1
ATOM 2148 C C . ILE B 1 129 ? -19.422 2.113 18.594 1 80.44 129 ILE B C 1
ATOM 2150 O O . ILE B 1 129 ? -19.844 1.71 19.688 1 80.44 129 ILE B O 1
ATOM 2154 N N . GLN B 1 130 ? -18.953 3.326 18.578 1 67.88 130 GLN B N 1
ATOM 2155 C CA . GLN B 1 130 ? -19.219 4.277 19.656 1 67.88 130 GLN B CA 1
ATOM 2156 C C . GLN B 1 130 ? -20.719 4.359 19.953 1 67.88 130 GLN B C 1
ATOM 2158 O O . GLN B 1 130 ? -21.109 4.43 21.125 1 67.88 130 GLN B O 1
ATOM 2163 N N . LEU B 1 131 ? -21.547 4.605 19.047 1 57.16 131 LEU B N 1
ATOM 2164 C CA . LEU B 1 131 ? -22.984 4.781 19.234 1 57.16 131 LEU B CA 1
ATOM 2165 C C . LEU B 1 131 ? -23.594 3.541 19.875 1 57.16 131 LEU B C 1
ATOM 2167 O O . LEU B 1 131 ? -24.531 3.648 20.672 1 57.16 131 LEU B O 1
ATOM 2171 N N . ARG B 1 132 ? -22.969 2.426 19.609 1 54.62 132 ARG B N 1
ATOM 2172 C CA . ARG B 1 132 ? -23.578 1.242 20.203 1 54.62 132 ARG B CA 1
ATOM 2173 C C . ARG B 1 132 ? -23.297 1.171 21.703 1 54.62 132 ARG B C 1
ATOM 2175 O O . ARG B 1 132 ? -24.188 0.813 22.484 1 54.62 132 ARG B O 1
ATOM 2182 N N . GLU B 1 133 ? -22.016 1.561 22.016 1 52.62 133 GLU B N 1
ATOM 2183 C CA . GLU B 1 133 ? -21.719 1.485 23.438 1 52.62 133 GLU B CA 1
ATOM 2184 C C . GLU B 1 133 ? -22.531 2.508 24.234 1 52.62 133 GLU B C 1
ATOM 2186 O O . GLU B 1 133 ? -22.969 2.229 25.359 1 52.62 133 GLU B O 1
ATOM 2191 N N . GLN B 1 134 ? -22.656 3.633 23.703 1 50.22 134 GLN B N 1
ATOM 2192 C CA . GLN B 1 134 ? -23.438 4.613 24.438 1 50.22 134 GLN B CA 1
ATOM 2193 C C . GLN B 1 134 ? -24.891 4.152 24.594 1 50.22 134 GLN B C 1
ATOM 2195 O O . GLN B 1 134 ? -25.516 4.395 25.625 1 50.22 134 GLN B O 1
ATOM 2200 N N . LYS B 1 135 ? -25.422 3.562 23.547 1 50.03 135 LYS B N 1
ATOM 2201 C CA . LYS B 1 135 ? -26.797 3.107 23.734 1 50.03 135 LYS B CA 1
ATOM 2202 C C . LYS B 1 135 ? -26.891 2.039 24.812 1 50.03 135 LYS B C 1
ATOM 2204 O O . LYS B 1 135 ? -27.891 1.959 25.531 1 50.03 135 LYS B O 1
ATOM 2209 N N . LYS B 1 136 ? -25.938 1.201 24.828 1 49.38 136 LYS B N 1
ATOM 2210 C CA . LYS B 1 136 ? -26 0.171 25.859 1 49.38 136 LYS B CA 1
ATOM 2211 C C . LYS B 1 136 ? -25.891 0.785 27.25 1 49.38 136 LYS B C 1
ATOM 2213 O O . LYS B 1 136 ? -26.594 0.359 28.172 1 49.38 136 LYS B O 1
ATOM 2218 N N . ALA B 1 137 ? -25.031 1.731 27.328 1 50.78 137 ALA B N 1
ATOM 2219 C CA . ALA B 1 137 ? -24.859 2.33 28.641 1 50.78 137 ALA B CA 1
ATOM 2220 C C . ALA B 1 137 ? -26.141 3.016 29.109 1 50.78 137 ALA B C 1
ATOM 2222 O O . ALA B 1 137 ? -26.484 2.973 30.297 1 50.78 137 ALA B O 1
ATOM 2223 N N . ASN B 1 138 ? -26.828 3.625 28.219 1 50.28 138 ASN B N 1
ATOM 2224 C CA . ASN B 1 138 ? -28.062 4.309 28.578 1 50.28 138 ASN B CA 1
ATOM 2225 C C . ASN B 1 138 ? -29.172 3.314 28.891 1 50.28 138 ASN B C 1
ATOM 2227 O O . ASN B 1 138 ? -30.016 3.578 29.766 1 50.28 138 ASN B O 1
ATOM 2231 N N . THR B 1 139 ? -29.188 2.152 28.234 1 53.78 139 THR B N 1
ATOM 2232 C CA . THR B 1 139 ? -30.188 1.132 28.531 1 53.78 139 THR B CA 1
ATOM 2233 C C . THR B 1 139 ? -29.906 0.5 29.906 1 53.78 139 THR B C 1
ATOM 2235 O O . THR B 1 139 ? -30.844 0.129 30.609 1 53.78 139 THR B O 1
ATOM 2238 N N . GLN B 1 140 ? -28.609 0.273 30.172 1 48 140 GLN B N 1
ATOM 2239 C CA . GLN B 1 140 ? -28.297 -0.312 31.469 1 48 140 GLN B CA 1
ATOM 2240 C C . GLN B 1 140 ? -28.562 0.677 32.594 1 48 140 GLN B C 1
ATOM 2242 O O . GLN B 1 140 ? -28.953 0.28 33.688 1 48 140 GLN B O 1
ATOM 2247 N N . LYS B 1 141 ? -28.297 1.914 32.5 1 49.97 141 LYS B N 1
ATOM 2248 C CA . LYS B 1 141 ? -28.562 2.891 33.562 1 49.97 141 LYS B CA 1
ATOM 2249 C C . LYS B 1 141 ? -30.062 3.027 33.812 1 49.97 141 LYS B C 1
ATOM 2251 O O . LYS B 1 141 ? -30.469 3.486 34.875 1 49.97 141 LYS B O 1
ATOM 2256 N N . LYS B 1 142 ? -30.797 2.762 32.844 1 51.12 142 LYS B N 1
ATOM 2257 C CA . LYS B 1 142 ? -32.25 2.912 33.031 1 51.12 142 LYS B CA 1
ATOM 2258 C C . LYS B 1 142 ? -32.812 1.785 33.906 1 51.12 142 LYS B C 1
ATOM 2260 O O . LYS B 1 142 ? -33.875 1.938 34.531 1 51.12 142 LYS B O 1
ATOM 2265 N N . ASN B 1 143 ? -32.125 0.637 33.844 1 49.59 143 ASN B N 1
ATOM 2266 C CA . ASN B 1 143 ? -32.75 -0.469 34.562 1 49.59 143 ASN B CA 1
ATOM 2267 C C . ASN B 1 143 ? -32.312 -0.491 36.031 1 49.59 143 ASN B C 1
ATOM 2269 O O . ASN B 1 143 ? -32.531 -1.479 36.719 1 49.59 143 ASN B O 1
ATOM 2273 N N . THR B 1 144 ? -31.438 0.398 36.375 1 47.25 144 THR B N 1
ATOM 2274 C CA . THR B 1 144 ? -31.188 0.332 37.812 1 47.25 144 THR B CA 1
ATOM 2275 C C . THR B 1 144 ? -32.406 0.823 38.594 1 47.25 144 THR B C 1
ATOM 2277 O O . THR B 1 144 ? -32.844 1.965 38.438 1 47.25 144 THR B O 1
ATOM 2280 N N . PRO B 1 145 ? -33.219 -0.06 39.062 1 44.56 145 PRO B N 1
ATOM 2281 C CA . PRO B 1 145 ? -34.406 0.221 39.875 1 44.56 145 PRO B CA 1
ATOM 2282 C C . PRO B 1 145 ? -34.125 1.186 41.031 1 44.56 145 PRO B C 1
ATOM 2284 O O . PRO B 1 145 ? -33.062 1.089 41.688 1 44.56 145 PRO B O 1
ATOM 2287 N N . GLY B 1 146 ? -34.375 2.49 40.938 1 39.38 146 GLY B N 1
ATOM 2288 C CA . GLY B 1 146 ? -34.469 3.35 42.094 1 39.38 146 GLY B CA 1
ATOM 2289 C C . GLY B 1 146 ? -35.125 2.684 43.281 1 39.38 146 GLY B C 1
ATOM 2290 O O . GLY B 1 146 ? -36.219 2.145 43.156 1 39.38 146 GLY B O 1
ATOM 2291 N N . ASN B 1 147 ? -34.406 1.994 44.219 1 41.5 147 ASN B N 1
ATOM 2292 C CA . ASN B 1 147 ? -34.969 1.592 45.5 1 41.5 147 ASN B CA 1
ATOM 2293 C C . ASN B 1 147 ? -35.781 2.715 46.156 1 41.5 147 ASN B C 1
ATOM 2295 O O . ASN B 1 147 ? -35.281 3.822 46.344 1 41.5 147 ASN B O 1
ATOM 2299 N N . ILE B 1 148 ? -37.125 2.676 46.062 1 28.69 148 ILE B N 1
ATOM 2300 C CA . ILE B 1 148 ? -38.031 3.227 47.062 1 28.69 148 ILE B CA 1
ATOM 2301 C C . ILE B 1 148 ? -37.812 2.504 48.406 1 28.69 148 ILE B C 1
ATOM 2303 O O . ILE B 1 148 ? -37.594 1.288 48.406 1 28.69 148 ILE B O 1
#

InterPro domains:
  IPR005902 Putative DNA-binding protein, HU-related [TIGR01201] (1-135)
  IPR010992 Integration host factor (IHF)-like DNA-binding domain superfamily [G3DSA:4.10.520.10] (29-121)
  IPR010992 Integration host factor (IHF)-like DNA-binding domain superfamily [SSF47729] (35-119)
  IPR041607 HU domain fused to wHTH, Ig, or Glycine-rich motif [PF18291] (1-123)